Protein AF-A0A9P3BBU8-F1 (afdb_monomer_lite)

pLDDT: mean 71.41, std 22.34, range [26.08, 96.06]

Secondary structure (DSSP, 8-state):
-----EEE-TTTTTTHHHHHHHGGG----------------EEEEETTGGGGSHHHHHHT--GGGGEEEETTEEEE-S-EE---HHHHHHHHHHHHTSPPPSEEEEE-PPP---TT-TTT-PPEEEGGG--SSS-EEE-HHHHHHHHHHHHHHHHHHTTT--EEEEE----TTTTS--HHHHHHHHHHHHHHHSPPP------------------------------------EEEEE-TT--EEEEE--TT-HHHHHHHHHTT-HHHHTTSPBPSSPPPPPP-

Organism: NCBI:txid1517512

Sequence (284 aa):
MSEAESMIEPNVLDESFITSGLSSLSIGTSEGPPKSSPQTRKARLVLLQPLANAKMLQACRNPQSRRIFKNNCLFTSGNELLDIQPLSRAWRQALMNVPPFSHLIFDLTLPKETENCKDTFQKLHWDTFMPEENGLGIPLRDVTTLVRTIATEMKMRAKGDAWFNVVYDEVEGSRGIAPRAMTILKKQLLALSQQVPEVKDGEKGELDVTADDGNTTQAPEQFSSCPKTVQPNKLVFFDKSGERHEIYLPKGTIQKAIDLSQEENWDELLKFPLYKDQGYKDCD

Foldseek 3Di:
DDDPEDEDDLVPLPPPQVVVVCVVPPDDDDDDDPPPDPPQAAYEYALQQCCQDPVLVVVFWDLVQQWDQDPNDTDGALETETNCVSSLVSVVVSVVVHQFHLEYEYEDEHDDDDPVQVVPGADEADPQQADRHNHYHYDPVVVLVSVLVVLLVSCVRVVLNHAYHYHFPPDDDRGGDDVVSVVVSNVSRVVSNDDDPPPPDDDDDDDDDDDDDDDDDDDPPPPPPPVPPVDDQWDWDAAPVRDIAIFGADPPCVVVLVVCVVVSVVVVNVPGHGDPPDGPDDDD

Structure (mmCIF, N/CA/C/O backbone):
data_AF-A0A9P3BBU8-F1
#
_entry.id   AF-A0A9P3BBU8-F1
#
loop_
_atom_site.group_PDB
_atom_site.id
_atom_site.type_symbol
_atom_site.label_atom_id
_atom_site.label_alt_id
_atom_site.label_comp_id
_atom_site.label_asym_id
_atom_site.label_entity_id
_atom_site.label_seq_id
_atom_site.pdbx_PDB_ins_code
_atom_site.Cartn_x
_atom_site.Cartn_y
_atom_site.Cartn_z
_atom_site.occupancy
_atom_site.B_iso_or_equiv
_atom_site.auth_seq_id
_atom_site.auth_comp_id
_atom_site.auth_asym_id
_atom_site.auth_atom_id
_atom_site.pdbx_PDB_model_num
ATOM 1 N N . MET A 1 1 ? -3.410 -19.858 24.550 1.00 26.08 1 MET A N 1
ATOM 2 C CA . MET A 1 1 ? -4.801 -19.989 24.071 1.00 26.08 1 MET A CA 1
ATOM 3 C C . MET A 1 1 ? -4.928 -19.118 22.840 1.00 26.08 1 MET A C 1
ATOM 5 O O . MET A 1 1 ? -4.537 -17.962 22.905 1.00 26.08 1 MET A O 1
ATOM 9 N N . SER A 1 2 ? -5.307 -19.723 21.721 1.00 36.25 2 SER A N 1
ATOM 10 C CA . SER A 1 2 ? -5.150 -19.183 20.371 1.00 36.25 2 SER A CA 1
ATOM 11 C C . SER A 1 2 ? -6.100 -18.013 20.104 1.00 36.25 2 SER A C 1
ATOM 13 O O . SER A 1 2 ? -7.315 -18.189 20.164 1.00 36.25 2 SER A O 1
ATOM 15 N N . GLU A 1 3 ? -5.558 -16.832 19.799 1.00 39.56 3 GLU A N 1
ATOM 16 C CA . GLU A 1 3 ? -6.333 -15.761 19.165 1.00 39.56 3 GLU A CA 1
ATOM 17 C C . GLU A 1 3 ? -6.735 -16.235 17.765 1.00 39.56 3 GLU A C 1
ATOM 19 O O . GLU A 1 3 ? -5.879 -16.599 16.958 1.00 39.56 3 GLU A O 1
ATOM 24 N N . ALA A 1 4 ? -8.036 -16.265 17.479 1.00 44.75 4 ALA A N 1
ATOM 25 C CA . ALA A 1 4 ? -8.534 -16.540 16.139 1.00 44.75 4 ALA A CA 1
ATOM 26 C C . ALA A 1 4 ? -8.230 -15.327 15.244 1.00 44.75 4 ALA A C 1
ATOM 28 O O . ALA A 1 4 ? -8.942 -14.324 15.273 1.00 44.75 4 ALA A O 1
ATOM 29 N N . GLU A 1 5 ? -7.140 -15.396 14.481 1.00 49.12 5 GLU A N 1
ATOM 30 C CA . GLU A 1 5 ? -6.832 -14.408 13.449 1.00 49.12 5 GLU A CA 1
ATOM 31 C C . GLU A 1 5 ? -7.688 -14.680 12.216 1.00 49.12 5 GLU A C 1
ATOM 33 O O . GLU A 1 5 ? -7.542 -15.705 11.551 1.00 49.12 5 GLU A O 1
ATOM 38 N N . SER A 1 6 ? -8.583 -13.748 11.896 1.00 55.47 6 SER A N 1
ATOM 39 C CA . SER A 1 6 ? -9.346 -13.832 10.659 1.00 55.47 6 SER A CA 1
ATOM 40 C C . SER A 1 6 ? -8.529 -13.251 9.508 1.00 55.47 6 SER A C 1
ATOM 42 O O . SER A 1 6 ? -8.180 -12.065 9.520 1.00 55.47 6 SER A O 1
ATOM 44 N N . MET A 1 7 ? -8.232 -14.081 8.508 1.00 49.31 7 MET A N 1
ATOM 45 C CA . MET A 1 7 ? -7.716 -13.623 7.219 1.00 49.31 7 MET A CA 1
ATOM 46 C C . MET A 1 7 ? -8.872 -13.051 6.405 1.00 49.31 7 MET A C 1
ATOM 48 O O . MET A 1 7 ? -9.904 -13.700 6.245 1.00 49.31 7 MET A O 1
ATOM 52 N N . ILE A 1 8 ? -8.712 -11.822 5.923 1.00 57.59 8 ILE A N 1
ATOM 53 C CA . ILE A 1 8 ? -9.715 -11.162 5.091 1.00 57.59 8 ILE A CA 1
ATOM 54 C C . ILE A 1 8 ? -9.173 -11.096 3.668 1.00 57.59 8 ILE A C 1
ATOM 56 O O . ILE A 1 8 ? -8.116 -10.510 3.447 1.00 57.59 8 ILE A O 1
ATOM 60 N N . GLU A 1 9 ? -9.914 -11.660 2.715 1.00 49.16 9 GLU A N 1
ATOM 61 C CA . GLU A 1 9 ? -9.785 -11.381 1.282 1.00 49.16 9 GLU A CA 1
ATOM 62 C C . GLU A 1 9 ? -11.040 -10.622 0.810 1.00 49.16 9 GLU A C 1
ATOM 64 O O . GLU A 1 9 ? -12.133 -10.898 1.313 1.00 49.16 9 GLU A O 1
ATOM 69 N N . PRO A 1 10 ? -10.951 -9.708 -0.177 1.00 44.84 10 PRO A N 1
ATOM 70 C CA . PRO A 1 10 ? -12.097 -8.906 -0.613 1.00 44.84 10 PRO A CA 1
ATOM 71 C C . PRO A 1 10 ? -13.249 -9.750 -1.165 1.00 44.84 10 PRO A C 1
ATOM 73 O O . PRO A 1 10 ? -14.401 -9.357 -1.036 1.00 44.84 10 PRO A O 1
ATOM 76 N N . ASN A 1 11 ? -12.941 -10.909 -1.757 1.00 42.50 11 ASN A N 1
ATOM 77 C CA . ASN A 1 11 ? -13.929 -11.818 -2.346 1.00 42.50 11 ASN A CA 1
ATOM 78 C C . ASN A 1 11 ? -14.504 -12.840 -1.344 1.00 42.50 11 ASN A C 1
ATOM 80 O O . ASN A 1 11 ? -15.404 -13.586 -1.706 1.00 42.50 11 ASN A O 1
ATOM 84 N N . VAL A 1 12 ? -13.990 -12.905 -0.109 1.00 43.81 12 VAL A N 1
ATOM 85 C CA . VAL A 1 12 ? -14.376 -13.908 0.915 1.00 43.81 12 VAL A CA 1
ATOM 86 C C . VAL A 1 12 ? -15.252 -13.295 2.022 1.00 43.81 12 VAL A C 1
ATOM 88 O O . VAL A 1 12 ? -15.764 -13.992 2.899 1.00 43.81 12 VAL A O 1
ATOM 91 N N . LEU A 1 13 ? -15.470 -11.980 1.974 1.00 45.09 13 LEU A N 1
ATOM 92 C CA . LEU A 1 13 ? -16.240 -11.245 2.978 1.00 45.09 13 LEU A CA 1
ATOM 93 C C . LEU A 1 13 ? -17.753 -11.498 2.950 1.00 45.09 13 LEU A C 1
ATOM 95 O O . LEU A 1 13 ? -18.429 -11.054 3.874 1.00 45.09 13 LEU A O 1
ATOM 99 N N . ASP A 1 14 ? -18.278 -12.212 1.953 1.00 40.38 14 ASP A N 1
ATOM 100 C CA . ASP A 1 14 ? -19.729 -12.280 1.740 1.00 40.38 14 ASP A CA 1
ATOM 101 C C . ASP A 1 14 ? -20.466 -13.319 2.612 1.00 40.38 14 ASP A C 1
ATOM 103 O O . ASP A 1 14 ? -21.668 -13.187 2.803 1.00 40.38 14 ASP A O 1
ATOM 107 N N . GLU A 1 15 ? -19.797 -14.310 3.229 1.00 35.03 15 GLU A N 1
ATOM 108 C CA . GLU A 1 15 ? -20.525 -15.345 4.010 1.00 35.03 15 GLU A CA 1
ATOM 109 C C . GLU A 1 15 ? -19.882 -15.778 5.345 1.00 35.03 15 GLU A C 1
ATOM 111 O O . GLU A 1 15 ? -20.593 -16.072 6.313 1.00 35.03 15 GLU A O 1
ATOM 116 N N . SER A 1 16 ? -18.549 -15.777 5.470 1.00 39.81 16 SER A N 1
ATOM 117 C CA . SER A 1 16 ? -17.867 -16.329 6.662 1.00 39.81 16 SER A CA 1
ATOM 118 C C . SER A 1 16 ? -17.872 -15.394 7.887 1.00 39.81 16 SER A C 1
ATOM 120 O O . SER A 1 16 ? -17.871 -15.846 9.038 1.00 39.81 16 SER A O 1
ATOM 122 N N . PHE A 1 17 ? -17.944 -14.077 7.662 1.00 35.91 17 PHE A N 1
ATOM 123 C CA . PHE A 1 17 ? -17.983 -13.069 8.732 1.00 35.91 17 PHE A CA 1
ATOM 124 C C . PHE A 1 17 ? -19.390 -12.809 9.272 1.00 35.91 17 PHE A C 1
ATOM 126 O O . PHE A 1 17 ? -19.538 -12.362 10.412 1.00 35.91 17 PHE A O 1
ATOM 133 N N . ILE A 1 18 ? -20.419 -13.122 8.481 1.00 42.84 18 ILE A N 1
ATOM 134 C CA . ILE A 1 18 ? -21.823 -12.979 8.878 1.00 42.84 18 ILE A CA 1
ATOM 135 C C . ILE A 1 18 ? -22.202 -14.109 9.851 1.00 42.84 18 ILE A C 1
ATOM 137 O O . ILE A 1 18 ? -22.812 -13.866 10.889 1.00 42.84 18 ILE A O 1
ATOM 141 N N . THR A 1 19 ? -21.753 -15.339 9.593 1.00 31.55 19 THR A N 1
ATOM 142 C CA . THR A 1 19 ? -22.091 -16.525 10.405 1.00 31.55 19 THR A CA 1
ATOM 143 C C . THR A 1 19 ? -21.346 -16.597 11.743 1.00 31.55 19 THR A C 1
ATOM 145 O O . THR A 1 19 ? -21.931 -16.999 12.755 1.00 31.55 19 THR A O 1
ATOM 148 N N . SER A 1 20 ? -20.101 -16.113 11.806 1.00 36.41 20 SER A N 1
ATOM 149 C CA . SER A 1 20 ? -19.346 -16.050 13.071 1.00 36.41 20 SER A CA 1
ATOM 150 C C . SER A 1 20 ? -19.872 -14.973 14.032 1.00 36.41 20 SER A C 1
ATOM 152 O O . SER A 1 20 ? -19.738 -15.114 15.244 1.00 36.41 20 SER A O 1
ATOM 154 N N . GLY A 1 21 ? -20.508 -13.912 13.514 1.00 35.06 21 GLY A N 1
ATOM 155 C CA . GLY A 1 21 ? -21.183 -12.889 14.325 1.00 35.06 21 GLY A CA 1
ATOM 156 C C . GLY A 1 21 ? -22.594 -13.272 14.788 1.00 35.06 21 GLY A C 1
ATOM 157 O O . GLY A 1 21 ? -23.091 -12.697 15.752 1.00 35.06 21 GLY A O 1
ATOM 158 N N . LEU A 1 22 ? -23.233 -14.241 14.126 1.00 33.50 22 LEU A N 1
ATOM 159 C CA . LEU A 1 22 ? -24.587 -14.703 14.457 1.00 33.50 22 LEU A CA 1
ATOM 160 C C . LEU A 1 22 ? -24.600 -15.927 15.383 1.00 33.50 22 LEU A C 1
ATOM 162 O O . LEU A 1 22 ? -25.562 -16.120 16.124 1.00 33.50 22 LEU A O 1
ATOM 166 N N . SER A 1 23 ? -23.524 -16.720 15.412 1.00 30.38 23 SER A N 1
ATOM 167 C CA . SER A 1 23 ? -23.429 -17.897 16.294 1.00 30.38 23 SER A CA 1
ATOM 168 C C . SER A 1 23 ? -23.366 -17.543 17.789 1.00 30.38 23 SER A C 1
ATOM 170 O O . SER A 1 23 ? -23.638 -18.391 18.632 1.00 30.38 23 SER A O 1
ATOM 172 N N . SER A 1 24 ? -23.076 -16.286 18.143 1.00 41.31 24 SER A N 1
ATOM 173 C CA . SER A 1 24 ? -23.103 -15.795 19.529 1.00 41.31 24 SER A CA 1
ATOM 174 C C . SER A 1 24 ? -24.499 -15.402 20.040 1.00 41.31 24 SER A C 1
ATOM 176 O O . SER A 1 24 ? -24.607 -14.924 21.166 1.00 41.31 24 SER A O 1
ATOM 178 N N . LEU A 1 25 ? -25.565 -15.587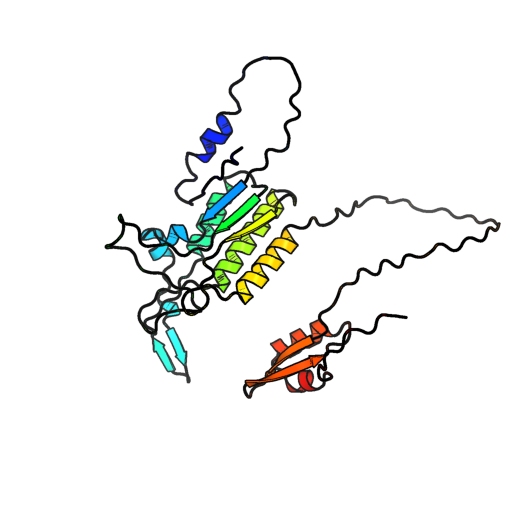 19.247 1.00 32.41 25 LEU A N 1
ATOM 179 C CA . LEU A 1 25 ? -26.941 -15.206 19.610 1.00 32.41 25 LEU A CA 1
ATOM 180 C C . LEU A 1 25 ? -27.913 -16.384 19.817 1.00 32.41 25 LEU A C 1
ATOM 182 O O . LEU A 1 25 ? -29.110 -16.155 19.985 1.00 32.41 25 LEU A O 1
ATOM 186 N N . SER A 1 26 ? -27.440 -17.635 19.883 1.00 29.59 26 SER A N 1
ATOM 187 C CA . SER A 1 26 ? -28.311 -18.740 20.309 1.00 29.59 26 SER A CA 1
ATOM 188 C C . SER A 1 26 ? -28.495 -18.727 21.829 1.00 29.59 26 SER A C 1
ATOM 190 O O . SER A 1 26 ? -27.655 -19.204 22.587 1.00 29.59 26 SER A O 1
ATOM 192 N N . ILE A 1 27 ? -29.628 -18.163 22.238 1.00 33.53 27 ILE A N 1
ATOM 193 C CA . ILE A 1 27 ? -30.196 -18.118 23.586 1.00 33.53 27 ILE A CA 1
ATOM 194 C C . ILE A 1 27 ? -30.129 -19.490 24.274 1.00 33.53 27 ILE A C 1
ATOM 196 O O . ILE A 1 27 ? -30.764 -20.452 23.848 1.00 33.53 27 ILE A O 1
ATOM 200 N N . GLY A 1 28 ? -29.395 -19.538 25.384 1.00 29.19 28 GLY A N 1
ATOM 201 C CA . GLY A 1 28 ? -29.527 -20.531 26.443 1.00 29.19 28 GLY A CA 1
ATOM 202 C C . GLY A 1 28 ? -29.656 -19.785 27.766 1.00 29.19 28 GLY A C 1
ATOM 203 O O . GLY A 1 28 ? -28.688 -19.222 28.265 1.00 29.19 28 GLY A O 1
ATOM 204 N N . THR A 1 29 ? -30.876 -19.722 28.289 1.00 38.66 29 THR A N 1
ATOM 205 C CA . THR A 1 29 ? -31.231 -19.220 29.622 1.00 38.66 29 THR A CA 1
ATOM 206 C C . THR A 1 29 ? -30.342 -19.827 30.709 1.00 38.66 29 THR A C 1
ATOM 208 O O . THR A 1 29 ? -30.452 -21.019 30.977 1.00 38.66 29 THR A O 1
ATOM 211 N N . SER A 1 30 ? -29.513 -19.015 31.369 1.00 32.31 30 SER A N 1
ATOM 212 C CA . SER A 1 30 ? -29.052 -19.272 32.738 1.00 32.31 30 SER A CA 1
ATOM 213 C C . SER A 1 30 ? -28.508 -17.987 33.361 1.00 32.31 30 SER A C 1
ATOM 215 O O . SER A 1 30 ? -27.734 -17.260 32.746 1.00 32.31 30 SER A O 1
ATOM 217 N N . GLU A 1 31 ? -28.963 -17.713 34.578 1.00 39.06 31 GLU A N 1
ATOM 218 C CA . GLU A 1 31 ? -28.741 -16.503 35.367 1.00 39.06 31 GLU A CA 1
ATOM 219 C C . GLU A 1 31 ? -27.259 -16.208 35.660 1.00 39.06 31 GLU A C 1
ATOM 221 O O . GLU A 1 31 ? -26.476 -17.100 35.988 1.00 39.06 31 GLU A O 1
ATOM 226 N N . GLY A 1 32 ? -26.907 -14.920 35.605 1.00 36.72 32 GLY A N 1
ATOM 227 C CA . GLY A 1 32 ? -25.619 -14.355 36.019 1.00 36.72 32 GLY A CA 1
ATOM 228 C C . GLY A 1 32 ? -25.116 -13.314 35.011 1.00 36.72 32 GLY A C 1
ATOM 229 O O . GLY A 1 32 ? -25.155 -13.591 33.817 1.00 36.72 32 GLY A O 1
ATOM 230 N N . PRO A 1 33 ? -24.660 -12.114 35.423 1.00 41.56 33 PRO A N 1
ATOM 231 C CA . PRO A 1 33 ? -24.208 -11.101 34.475 1.00 41.56 33 PRO A CA 1
ATOM 232 C C . PRO A 1 33 ? -22.803 -11.460 33.972 1.00 41.56 33 PRO A C 1
ATOM 234 O O . PRO A 1 33 ? -21.853 -11.389 34.760 1.00 41.56 33 PRO A O 1
ATOM 237 N N . PRO A 1 34 ? -22.587 -11.783 32.683 1.00 41.09 34 PRO A N 1
ATOM 238 C CA . PRO A 1 34 ? -21.242 -11.747 32.161 1.00 41.09 34 PRO A CA 1
ATOM 239 C C . PRO A 1 34 ? -20.935 -10.278 31.872 1.00 41.09 34 PRO A C 1
ATOM 241 O O . PRO A 1 34 ? -21.540 -9.654 31.001 1.00 41.09 34 PRO A O 1
ATOM 244 N N . LYS A 1 35 ? -19.976 -9.707 32.606 1.00 37.75 35 LYS A N 1
ATOM 245 C CA . LYS A 1 35 ? -19.242 -8.533 32.124 1.00 37.75 35 LYS A CA 1
ATOM 246 C C . LYS A 1 35 ? -18.561 -8.963 30.826 1.00 37.75 35 LYS A C 1
ATOM 248 O O . LYS A 1 35 ? -17.476 -9.534 30.867 1.00 37.75 35 LYS A O 1
ATOM 253 N N . SER A 1 36 ? -19.221 -8.761 29.689 1.00 39.16 36 SER A N 1
ATOM 254 C CA . SER A 1 36 ? -18.607 -8.949 28.382 1.00 39.16 36 SER A CA 1
ATOM 255 C C . SER A 1 36 ? -17.474 -7.935 28.282 1.00 39.16 36 SER A C 1
ATOM 257 O O . SER A 1 36 ? -17.715 -6.737 28.123 1.00 39.16 36 SER A O 1
ATOM 259 N N . SER A 1 37 ? -16.238 -8.401 28.445 1.00 43.69 37 SER A N 1
ATOM 260 C CA . SER A 1 37 ? -15.072 -7.639 28.021 1.00 43.69 37 SER A CA 1
ATOM 261 C C . SER A 1 37 ? -15.273 -7.236 26.554 1.00 43.69 37 SER A C 1
ATOM 263 O O . SER A 1 37 ? -15.850 -8.019 25.792 1.00 43.69 37 SER A O 1
ATOM 265 N N . PRO A 1 38 ? -14.847 -6.031 26.132 1.00 48.16 38 PRO A N 1
ATOM 266 C CA . PRO A 1 38 ? -14.893 -5.660 24.726 1.00 48.16 38 PRO A CA 1
ATOM 267 C C . PRO A 1 38 ? -14.139 -6.732 23.945 1.00 48.16 38 PRO A C 1
ATOM 269 O O . PRO A 1 38 ? -12.951 -6.953 24.171 1.00 48.16 38 PRO A O 1
ATOM 272 N N . GLN A 1 39 ? -14.847 -7.472 23.101 1.00 55.25 39 GLN A N 1
ATOM 273 C CA . GLN A 1 39 ? -14.265 -8.574 22.357 1.00 55.25 39 GLN A CA 1
ATOM 274 C C . GLN A 1 39 ? -13.322 -7.966 21.312 1.00 55.25 39 GLN A C 1
ATOM 276 O O . GLN A 1 39 ? -13.764 -7.439 20.292 1.00 55.25 39 GLN A O 1
ATOM 281 N N . THR A 1 40 ? -12.023 -7.956 21.611 1.00 65.50 40 THR A N 1
ATOM 282 C CA . THR A 1 40 ? -10.966 -7.349 20.798 1.00 65.50 40 THR A CA 1
ATOM 283 C C . THR A 1 40 ? -10.905 -8.072 19.450 1.00 65.50 40 THR A C 1
ATOM 285 O O . THR A 1 40 ? -10.374 -9.176 19.343 1.00 65.50 40 THR A O 1
ATOM 288 N N . ARG A 1 41 ? -11.499 -7.484 18.406 1.00 81.19 41 ARG A N 1
ATOM 289 C CA . ARG A 1 41 ? -11.498 -8.061 17.058 1.00 81.19 41 ARG A CA 1
ATOM 290 C C . ARG A 1 41 ? -10.178 -7.757 16.359 1.00 81.19 41 ARG A C 1
ATOM 292 O O . ARG A 1 41 ? -9.901 -6.605 16.023 1.00 81.19 41 ARG A O 1
ATOM 299 N N . LYS A 1 42 ? -9.399 -8.811 16.114 1.00 87.88 42 LYS A N 1
ATOM 300 C CA . LYS A 1 42 ? -8.134 -8.775 15.379 1.00 87.88 42 LYS A CA 1
ATOM 301 C C . LYS A 1 42 ? -8.304 -9.335 13.972 1.00 87.88 42 LYS A C 1
ATOM 303 O O . LYS A 1 42 ? -8.882 -10.405 13.797 1.00 87.88 42 LYS A O 1
ATOM 308 N N . ALA A 1 43 ? -7.780 -8.625 12.980 1.00 89.81 43 ALA A N 1
ATOM 309 C CA . ALA A 1 43 ? -7.796 -9.051 11.586 1.00 89.81 43 ALA A CA 1
ATOM 310 C C . ALA A 1 43 ? -6.447 -8.823 10.907 1.00 89.81 43 ALA A C 1
ATOM 312 O O . ALA A 1 43 ? -5.750 -7.843 11.187 1.00 89.81 43 ALA A O 1
ATOM 313 N N . ARG A 1 44 ? -6.111 -9.715 9.971 1.00 92.19 44 ARG A N 1
ATOM 314 C CA . ARG A 1 44 ? -4.971 -9.562 9.066 1.00 92.19 44 ARG A CA 1
ATOM 315 C C . ARG A 1 44 ? -5.480 -9.332 7.651 1.00 92.19 44 ARG A C 1
ATOM 317 O O . ARG A 1 44 ? -6.193 -10.161 7.087 1.00 92.19 44 ARG A O 1
ATOM 324 N N . LEU A 1 45 ? -5.089 -8.197 7.093 1.00 92.56 45 LEU A N 1
ATOM 325 C CA . LEU A 1 45 ? -5.436 -7.758 5.755 1.00 92.56 45 LEU A CA 1
ATOM 326 C C . LEU A 1 45 ? -4.269 -8.052 4.815 1.00 92.56 45 LEU A C 1
ATOM 328 O O . LEU A 1 45 ? -3.275 -7.326 4.835 1.00 92.56 45 LEU A O 1
ATOM 332 N N . VAL A 1 46 ? -4.380 -9.100 3.996 1.00 93.69 46 VAL A N 1
ATOM 333 C CA . VAL A 1 46 ? -3.369 -9.413 2.971 1.00 93.69 46 VAL A CA 1
ATOM 334 C C . VAL A 1 46 ? -3.611 -8.518 1.762 1.00 93.69 46 VAL A C 1
ATOM 336 O O . VAL A 1 46 ? -4.293 -8.876 0.804 1.00 93.69 46 VAL A O 1
ATOM 339 N N . LEU A 1 47 ? -3.108 -7.288 1.856 1.00 94.19 47 LEU A N 1
ATOM 340 C CA . LEU A 1 47 ? -3.581 -6.141 1.086 1.00 94.19 47 LEU A CA 1
ATOM 341 C C . LEU A 1 47 ? -3.430 -6.333 -0.427 1.00 94.19 47 LEU A C 1
ATOM 343 O O . LEU A 1 47 ? -4.294 -5.903 -1.192 1.00 94.19 47 LEU A O 1
ATOM 347 N N . LEU A 1 48 ? -2.339 -6.970 -0.854 1.00 93.62 48 LEU A N 1
ATOM 348 C CA . LEU A 1 48 ? -1.980 -7.122 -2.266 1.00 93.62 48 LEU A CA 1
ATOM 349 C C . LEU A 1 48 ? -2.388 -8.472 -2.859 1.00 93.62 48 LEU A C 1
ATOM 351 O O . LEU A 1 48 ? -2.384 -8.607 -4.081 1.00 93.62 48 LEU A O 1
ATOM 355 N N . GLN A 1 49 ? -2.812 -9.432 -2.031 1.00 91.25 49 GLN A N 1
ATOM 356 C CA . GLN A 1 49 ? -3.273 -10.751 -2.476 1.00 91.25 49 GLN A CA 1
ATOM 357 C C . GLN A 1 49 ? -4.325 -10.709 -3.596 1.00 91.25 49 GLN A C 1
ATOM 359 O O . GLN A 1 49 ? -4.231 -11.522 -4.517 1.00 91.25 49 GLN A O 1
ATOM 364 N N . PRO A 1 50 ? -5.281 -9.755 -3.622 1.00 91.88 50 PRO A N 1
ATOM 365 C CA . PRO A 1 50 ? -6.274 -9.696 -4.692 1.00 91.88 50 PRO A CA 1
ATOM 366 C C . PRO A 1 50 ? -5.668 -9.486 -6.082 1.00 91.88 50 PRO A C 1
ATOM 368 O O . PRO A 1 50 ? -6.297 -9.855 -7.068 1.00 91.88 50 PRO A O 1
ATOM 371 N N . LEU A 1 51 ? -4.450 -8.946 -6.188 1.00 90.50 51 LEU A N 1
ATOM 372 C CA . LEU A 1 51 ? -3.745 -8.794 -7.464 1.00 90.50 51 LEU A CA 1
ATOM 373 C C . LEU A 1 51 ? -3.287 -10.135 -8.062 1.00 90.50 51 LEU A C 1
ATOM 375 O O . LEU A 1 51 ? -2.939 -10.175 -9.237 1.00 90.50 51 LEU A O 1
ATOM 379 N N . ALA A 1 52 ? -3.328 -11.237 -7.304 1.00 87.81 52 ALA A N 1
ATOM 380 C CA . ALA A 1 52 ? -3.163 -12.585 -7.855 1.00 87.81 52 ALA A CA 1
ATOM 381 C C . ALA A 1 52 ? -4.321 -12.978 -8.791 1.00 87.81 52 ALA A C 1
ATOM 383 O O . ALA A 1 52 ? -4.171 -13.852 -9.642 1.00 87.81 52 ALA A O 1
ATOM 384 N N . ASN A 1 53 ? -5.492 -12.352 -8.633 1.00 87.75 53 ASN A N 1
ATOM 385 C CA . ASN A 1 53 ? -6.649 -12.604 -9.475 1.00 87.75 53 ASN A CA 1
ATOM 386 C C . ASN A 1 53 ? -6.531 -11.830 -10.796 1.00 87.75 53 ASN A C 1
ATOM 388 O O . ASN A 1 53 ? -6.435 -10.603 -10.796 1.00 87.75 53 ASN A O 1
ATOM 392 N N . ALA A 1 54 ? -6.639 -12.533 -11.926 1.00 88.19 54 ALA A N 1
ATOM 393 C CA . ALA A 1 54 ? -6.498 -11.940 -13.256 1.00 88.19 54 ALA A CA 1
ATOM 394 C C . ALA A 1 54 ? -7.470 -10.775 -13.523 1.00 88.19 54 ALA A C 1
ATOM 396 O O . ALA A 1 54 ? -7.084 -9.790 -14.146 1.00 88.19 54 ALA A O 1
ATOM 397 N N . LYS A 1 55 ? -8.714 -10.837 -13.024 1.00 90.81 55 LYS A N 1
ATOM 398 C CA . LYS A 1 55 ? -9.708 -9.764 -13.201 1.00 90.81 55 LYS A CA 1
ATOM 399 C C . LYS A 1 55 ? -9.314 -8.505 -12.427 1.00 90.81 55 LYS A C 1
ATOM 401 O O . LYS A 1 55 ? -9.403 -7.407 -12.971 1.00 90.81 55 LYS A O 1
ATOM 406 N N . MET A 1 56 ? -8.876 -8.659 -11.177 1.00 92.25 56 MET A N 1
ATOM 407 C CA . MET A 1 56 ? -8.415 -7.533 -10.357 1.00 92.25 56 MET A CA 1
ATOM 408 C C . MET A 1 56 ? -7.115 -6.945 -10.911 1.00 92.25 56 MET A C 1
ATOM 410 O O . MET A 1 56 ? -6.999 -5.727 -11.035 1.00 92.25 56 MET A O 1
ATOM 414 N N . LEU A 1 57 ? -6.167 -7.801 -11.303 1.00 92.50 57 LEU A N 1
ATOM 415 C CA . LEU A 1 57 ? -4.927 -7.371 -11.935 1.00 92.50 57 LEU A CA 1
ATOM 416 C C . LEU A 1 57 ? -5.210 -6.580 -13.210 1.00 92.50 57 LEU A C 1
ATOM 418 O O . LEU A 1 57 ? -4.680 -5.485 -13.365 1.00 92.50 57 LEU A O 1
ATOM 422 N N . GLN A 1 58 ? -6.089 -7.093 -14.079 1.00 93.06 58 GLN A N 1
ATOM 423 C CA . GLN A 1 58 ? -6.475 -6.429 -15.322 1.00 93.06 58 GLN A CA 1
ATOM 424 C C . GLN A 1 58 ? -7.119 -5.063 -15.069 1.00 93.06 58 GLN A C 1
ATOM 426 O O . GLN A 1 58 ? -6.828 -4.114 -15.791 1.00 93.06 58 GLN A O 1
ATOM 431 N N . ALA A 1 59 ? -7.962 -4.947 -14.039 1.00 94.38 59 ALA A N 1
ATOM 432 C CA . ALA A 1 59 ? -8.560 -3.672 -13.655 1.00 94.38 59 ALA A CA 1
ATOM 433 C C . ALA A 1 59 ? -7.510 -2.648 -13.193 1.00 94.38 59 ALA A C 1
ATOM 435 O O . ALA A 1 59 ? -7.692 -1.459 -13.430 1.00 94.38 59 ALA A O 1
ATOM 436 N N . CYS A 1 60 ? -6.420 -3.107 -12.571 1.00 95.31 60 CYS A N 1
ATOM 437 C CA . CYS A 1 60 ? -5.325 -2.260 -12.095 1.00 95.31 60 CYS A CA 1
ATOM 438 C C . CYS A 1 60 ? -4.248 -1.978 -13.162 1.00 95.31 60 CYS A C 1
ATOM 440 O O . CYS A 1 60 ? -3.273 -1.281 -12.877 1.00 95.31 60 CYS A O 1
ATOM 442 N N . ARG A 1 61 ? -4.370 -2.521 -14.382 1.00 94.88 61 ARG A N 1
ATOM 443 C CA . ARG A 1 61 ? -3.420 -2.244 -15.472 1.00 94.88 61 ARG A CA 1
ATOM 444 C C . ARG A 1 61 ? -3.500 -0.779 -15.880 1.00 94.88 61 ARG A C 1
ATOM 446 O O . ARG A 1 61 ? -4.583 -0.234 -16.079 1.00 94.88 61 ARG A O 1
ATOM 453 N N . ASN A 1 62 ? -2.342 -0.167 -16.084 1.00 93.25 62 ASN A N 1
ATOM 454 C CA . ASN A 1 62 ? -2.220 1.208 -16.542 1.00 93.25 62 ASN A CA 1
ATOM 455 C C . ASN A 1 62 ? -1.164 1.316 -17.655 1.00 93.25 62 ASN A C 1
ATOM 457 O O . ASN A 1 62 ? -0.044 1.773 -17.426 1.00 93.25 62 ASN A O 1
ATOM 461 N N . PRO A 1 63 ? -1.513 0.969 -18.908 1.00 89.56 63 PRO A N 1
ATOM 462 C CA . PRO A 1 63 ? -0.579 1.037 -20.032 1.00 89.56 63 PRO A CA 1
ATOM 463 C C . PRO A 1 63 ? -0.010 2.441 -20.290 1.00 89.56 63 PRO A C 1
ATOM 465 O O . PRO A 1 63 ? 1.025 2.574 -20.941 1.00 89.56 63 PRO A O 1
ATOM 468 N N . GLN A 1 64 ? -0.667 3.496 -19.794 1.00 87.50 64 GLN A N 1
ATOM 469 C CA . GLN A 1 64 ? -0.193 4.873 -19.939 1.00 87.50 64 GLN A CA 1
ATOM 470 C C . GLN A 1 64 ? 1.049 5.147 -19.094 1.00 87.50 64 GLN A C 1
ATOM 472 O O . GLN A 1 64 ? 1.871 5.969 -19.493 1.00 87.50 64 GLN A O 1
ATOM 477 N N . SER A 1 65 ? 1.245 4.423 -17.988 1.00 87.00 65 SER A N 1
ATOM 478 C CA . SER A 1 65 ? 2.431 4.576 -17.140 1.00 87.00 65 SER A CA 1
ATOM 479 C C . SER A 1 65 ? 3.732 4.217 -17.866 1.00 87.00 65 SER A C 1
ATOM 481 O O . SER A 1 65 ? 4.812 4.575 -17.411 1.00 87.00 65 SER A O 1
ATOM 483 N N . ARG A 1 66 ? 3.645 3.465 -18.972 1.00 85.38 66 ARG A N 1
ATOM 484 C CA . ARG A 1 66 ? 4.797 3.074 -19.794 1.00 85.38 66 ARG A CA 1
ATOM 485 C C . ARG A 1 66 ? 5.415 4.263 -20.522 1.00 85.38 66 ARG A C 1
ATOM 487 O O . ARG A 1 66 ? 6.530 4.164 -21.021 1.00 85.38 66 ARG A O 1
ATOM 494 N N . ARG A 1 67 ? 4.682 5.369 -20.647 1.00 82.25 67 ARG A N 1
ATOM 495 C CA . ARG A 1 67 ? 5.117 6.561 -21.373 1.00 82.25 67 ARG A CA 1
ATOM 496 C C . ARG A 1 67 ? 6.032 7.397 -20.483 1.00 82.25 67 ARG A C 1
ATOM 498 O O . ARG A 1 67 ? 5.581 7.984 -19.506 1.00 82.25 67 ARG A O 1
ATOM 505 N N . ILE A 1 68 ? 7.309 7.468 -20.840 1.00 75.06 68 ILE A N 1
ATOM 506 C CA . ILE A 1 68 ? 8.326 8.258 -20.145 1.00 75.06 68 ILE A CA 1
ATOM 507 C C . ILE A 1 68 ? 8.714 9.433 -21.038 1.00 75.06 68 ILE A C 1
ATOM 509 O O . ILE A 1 68 ? 9.139 9.240 -22.175 1.00 75.06 68 ILE A O 1
ATOM 513 N N . PHE A 1 69 ? 8.611 10.654 -20.519 1.00 70.31 69 PHE A N 1
ATOM 514 C CA . PHE A 1 69 ? 9.180 11.830 -21.170 1.00 70.31 69 PHE A CA 1
ATOM 515 C C . PHE A 1 69 ? 10.623 12.015 -20.705 1.00 70.31 69 PHE A C 1
ATOM 517 O O . PHE A 1 69 ? 10.877 12.223 -19.521 1.00 70.31 69 PHE A O 1
ATOM 524 N N . LYS A 1 70 ? 11.576 11.942 -21.636 1.00 74.50 70 LYS A N 1
ATOM 525 C CA . LYS A 1 70 ? 12.993 12.205 -21.365 1.00 74.50 70 LYS A CA 1
ATOM 526 C C . LYS A 1 70 ? 13.558 13.068 -22.485 1.00 74.50 70 LYS A C 1
ATOM 528 O O . LYS A 1 70 ? 13.354 12.760 -23.653 1.00 74.50 70 LYS A O 1
ATOM 533 N N . ASN A 1 71 ? 14.257 14.152 -22.144 1.00 74.50 71 ASN A N 1
ATOM 534 C CA . ASN A 1 71 ? 14.864 15.079 -23.113 1.00 74.50 71 ASN A CA 1
ATOM 535 C C . ASN A 1 71 ? 13.882 15.553 -24.208 1.00 74.50 71 ASN A C 1
ATOM 537 O O . ASN A 1 71 ? 14.196 15.492 -25.395 1.00 74.50 71 ASN A O 1
ATOM 541 N N . ASN A 1 72 ? 12.667 15.960 -23.821 1.00 78.56 72 ASN A N 1
ATOM 542 C CA . ASN A 1 72 ? 11.577 16.352 -24.732 1.00 78.56 72 ASN A CA 1
ATOM 543 C C . ASN A 1 72 ? 11.142 15.281 -25.755 1.00 78.56 72 ASN A C 1
ATOM 545 O O . ASN A 1 72 ? 10.380 15.582 -26.670 1.00 78.56 72 ASN A O 1
ATOM 549 N N . CYS A 1 73 ? 11.571 14.029 -25.587 1.00 68.94 73 CYS A N 1
ATOM 550 C CA . CYS A 1 73 ? 11.168 12.892 -26.407 1.00 68.94 73 CYS A CA 1
ATOM 551 C C . CYS A 1 73 ? 10.304 11.924 -25.589 1.00 68.94 73 CYS A C 1
ATOM 553 O O . CYS A 1 73 ? 10.541 11.704 -24.397 1.00 68.94 73 CYS A O 1
ATOM 555 N N . LEU A 1 74 ? 9.296 11.342 -26.241 1.00 80.00 74 LEU A N 1
ATOM 556 C CA . LEU A 1 74 ? 8.421 10.334 -25.651 1.00 80.00 74 LEU A CA 1
ATOM 557 C C . LEU A 1 74 ? 9.014 8.941 -25.878 1.00 80.00 74 LEU A C 1
ATOM 559 O O . LEU A 1 74 ? 9.140 8.498 -27.017 1.00 80.00 74 LEU A O 1
ATOM 563 N N . PHE A 1 75 ? 9.333 8.242 -24.795 1.00 74.81 75 PHE A N 1
ATOM 564 C CA . PHE A 1 75 ? 9.784 6.856 -24.803 1.00 74.81 75 PHE A CA 1
ATOM 565 C C . PHE A 1 75 ? 8.707 5.943 -24.227 1.00 74.81 75 PHE A C 1
ATOM 567 O O . PHE A 1 75 ? 7.944 6.331 -23.341 1.00 74.81 75 PHE A O 1
ATOM 574 N N . THR A 1 76 ? 8.662 4.706 -24.708 1.00 76.88 76 THR A N 1
ATOM 575 C CA . THR A 1 76 ? 7.849 3.644 -24.114 1.00 76.88 76 THR A CA 1
ATOM 576 C C . THR A 1 76 ? 8.754 2.674 -23.378 1.00 76.88 76 THR A C 1
ATOM 578 O O . THR A 1 76 ? 9.579 2.005 -23.993 1.00 76.88 76 THR A O 1
ATOM 581 N N . SER A 1 77 ? 8.587 2.597 -22.065 1.00 80.19 77 SER A N 1
ATOM 582 C CA . SER A 1 77 ? 9.168 1.548 -21.240 1.00 80.19 77 SER A CA 1
ATOM 583 C C . SER A 1 77 ? 8.397 0.240 -21.418 1.00 80.19 77 SER A C 1
ATOM 585 O O . SER A 1 77 ? 7.172 0.249 -21.567 1.00 80.19 77 SER A O 1
ATOM 587 N N . GLY A 1 78 ? 9.099 -0.893 -21.361 1.00 82.38 78 GLY A N 1
ATOM 588 C CA . GLY A 1 78 ? 8.451 -2.200 -21.206 1.00 82.38 78 GLY A CA 1
ATOM 589 C C . GLY A 1 78 ? 7.766 -2.346 -19.841 1.00 82.38 78 GLY A C 1
ATOM 590 O O . GLY A 1 78 ? 6.824 -3.122 -19.702 1.00 82.38 78 GLY A O 1
ATOM 591 N N . ASN A 1 79 ? 8.200 -1.562 -18.851 1.00 88.00 79 ASN A N 1
ATOM 592 C CA . ASN A 1 79 ? 7.691 -1.602 -17.488 1.00 88.00 79 ASN A CA 1
ATOM 593 C C . ASN A 1 79 ? 6.392 -0.816 -17.335 1.00 88.00 79 ASN A C 1
ATOM 595 O O . ASN A 1 79 ? 6.284 0.341 -17.746 1.00 88.00 79 ASN A O 1
ATOM 599 N N . GLU A 1 80 ? 5.426 -1.438 -16.671 1.00 92.62 80 GLU A N 1
ATOM 600 C CA . GLU A 1 80 ? 4.131 -0.847 -16.365 1.00 92.62 80 GLU A CA 1
ATOM 601 C C . GLU A 1 80 ? 3.929 -0.761 -14.854 1.00 92.62 80 GLU A C 1
ATOM 603 O O . GLU A 1 80 ? 4.101 -1.746 -14.142 1.00 92.62 80 GLU A O 1
ATOM 608 N N . LEU A 1 81 ? 3.547 0.416 -14.369 1.00 93.06 81 LEU A N 1
ATOM 609 C CA . LEU A 1 81 ? 3.152 0.659 -12.992 1.00 93.06 81 LEU A CA 1
ATOM 610 C C . LEU A 1 81 ? 1.643 0.484 -12.897 1.00 93.06 81 LEU A C 1
ATOM 612 O O . LEU A 1 81 ? 0.903 1.088 -13.669 1.00 93.06 81 LEU A O 1
ATOM 616 N N . LEU A 1 82 ? 1.188 -0.331 -11.954 1.00 95.31 82 LEU A N 1
ATOM 617 C CA . LEU A 1 82 ? -0.231 -0.561 -11.732 1.00 95.31 82 LEU A CA 1
ATOM 618 C C . LEU A 1 82 ? -0.897 0.675 -11.120 1.00 95.31 82 LEU A C 1
ATOM 620 O O . LEU A 1 82 ? -0.353 1.298 -10.210 1.00 95.31 82 LEU A O 1
ATOM 624 N N . ASP A 1 83 ? -2.113 0.976 -11.573 1.00 95.38 83 ASP A N 1
ATOM 625 C CA . ASP A 1 83 ? -3.030 1.858 -10.858 1.00 95.38 83 ASP A CA 1
ATOM 626 C C . ASP A 1 83 ? -3.799 1.021 -9.832 1.00 95.38 83 ASP A C 1
ATOM 628 O O . ASP A 1 83 ? -4.705 0.265 -10.179 1.00 95.38 83 ASP A O 1
ATOM 632 N N . ILE A 1 84 ? -3.443 1.141 -8.553 1.00 95.44 84 ILE A N 1
ATOM 633 C CA . ILE A 1 84 ? -4.083 0.366 -7.481 1.00 95.44 84 ILE A CA 1
ATOM 634 C C . ILE A 1 84 ? -5.394 0.992 -6.969 1.00 95.44 84 ILE A C 1
ATOM 636 O O . ILE A 1 84 ? -5.955 0.522 -5.976 1.00 95.44 84 ILE A O 1
ATOM 640 N N . GLN A 1 85 ? -5.922 2.041 -7.608 1.00 94.75 85 GLN A N 1
ATOM 641 C CA . GLN A 1 85 ? -7.210 2.631 -7.227 1.00 94.75 85 GLN A CA 1
ATOM 642 C C . GLN A 1 85 ? -8.386 1.637 -7.250 1.00 94.75 85 GLN A C 1
ATOM 644 O O . GLN A 1 85 ? -9.197 1.681 -6.319 1.00 94.75 85 GLN A O 1
ATOM 649 N N . PRO A 1 86 ? -8.519 0.719 -8.229 1.00 95.69 86 PRO A N 1
ATOM 650 C CA . PRO A 1 86 ? -9.568 -0.301 -8.206 1.00 95.69 86 PRO A CA 1
ATOM 651 C C . PRO A 1 86 ? -9.477 -1.199 -6.967 1.00 95.69 86 PRO A C 1
ATOM 653 O O . PRO A 1 86 ? -10.486 -1.423 -6.297 1.00 95.69 86 PRO A O 1
ATOM 656 N N . LEU A 1 87 ? -8.262 -1.627 -6.605 1.00 94.44 87 LEU A N 1
ATOM 657 C CA . LEU A 1 87 ? -7.993 -2.397 -5.389 1.00 94.44 87 LEU A CA 1
ATOM 658 C C . LEU A 1 87 ? -8.352 -1.602 -4.124 1.00 94.44 87 LEU A C 1
ATOM 660 O O . LEU A 1 87 ? -9.018 -2.121 -3.231 1.00 94.44 87 LEU A O 1
ATOM 664 N N . SER A 1 88 ? -7.958 -0.327 -4.068 1.00 93.56 88 SER A N 1
ATOM 665 C CA . SER A 1 88 ? -8.303 0.590 -2.976 1.00 93.56 88 SER A CA 1
ATOM 666 C C . SER A 1 88 ? -9.817 0.701 -2.778 1.00 93.56 88 SER A C 1
ATOM 668 O O . SER A 1 88 ? -10.319 0.571 -1.661 1.00 93.56 88 SER A O 1
ATOM 670 N N . ARG A 1 89 ? -10.579 0.891 -3.863 1.00 93.00 89 ARG A N 1
ATOM 671 C CA . ARG A 1 89 ? -12.048 0.959 -3.806 1.00 93.00 89 ARG A CA 1
ATOM 672 C C . ARG A 1 89 ? -12.651 -0.344 -3.296 1.00 93.00 89 ARG A C 1
ATOM 674 O O . ARG A 1 89 ? -13.493 -0.281 -2.404 1.00 93.00 89 ARG A O 1
ATOM 681 N N . ALA A 1 90 ? -12.193 -1.483 -3.815 1.00 93.25 90 ALA A N 1
ATOM 682 C CA . ALA A 1 90 ? -12.674 -2.794 -3.396 1.00 93.25 90 ALA A CA 1
ATOM 683 C C . ALA A 1 90 ? -12.455 -3.015 -1.894 1.00 93.25 90 ALA A C 1
ATOM 685 O O . ALA A 1 90 ? -13.396 -3.372 -1.191 1.00 93.25 90 ALA A O 1
ATOM 686 N N . TRP A 1 91 ? -11.257 -2.715 -1.377 1.00 92.81 91 TRP A N 1
ATOM 687 C CA . TRP A 1 91 ? -10.962 -2.850 0.050 1.00 92.81 91 TRP A CA 1
ATOM 688 C C . TRP A 1 91 ? -11.816 -1.954 0.936 1.00 92.81 91 TRP A C 1
ATOM 690 O O . TRP A 1 91 ? -12.344 -2.417 1.943 1.00 92.81 91 TRP A O 1
ATOM 700 N N . ARG A 1 92 ? -11.976 -0.679 0.575 1.00 91.31 92 ARG A N 1
ATOM 701 C CA . ARG A 1 92 ? -12.785 0.245 1.379 1.00 91.31 92 ARG A CA 1
ATOM 702 C C . ARG A 1 92 ? -14.257 -0.157 1.386 1.00 91.31 92 ARG A C 1
ATOM 704 O O . ARG A 1 92 ? -14.873 -0.148 2.443 1.00 91.31 92 ARG A O 1
ATOM 711 N N . GLN A 1 93 ? -14.809 -0.578 0.245 1.00 88.94 93 GLN A N 1
ATOM 712 C CA . GLN A 1 93 ? -16.180 -1.098 0.172 1.00 88.94 93 GLN A CA 1
ATOM 713 C C . GLN A 1 93 ? -16.360 -2.337 1.054 1.00 88.94 93 GLN A C 1
ATOM 715 O O . GLN A 1 93 ? -17.270 -2.378 1.877 1.00 88.94 93 GLN A O 1
ATOM 720 N N . ALA A 1 94 ? -15.448 -3.301 0.931 1.00 88.25 94 ALA A N 1
ATOM 721 C CA . ALA A 1 94 ? -15.396 -4.497 1.760 1.00 88.25 94 ALA A CA 1
ATOM 722 C C . ALA A 1 94 ? -15.368 -4.159 3.260 1.00 88.25 94 ALA A C 1
ATOM 724 O O . ALA A 1 94 ? -16.174 -4.666 4.037 1.00 88.25 94 ALA A O 1
ATOM 725 N N . LEU A 1 95 ? -14.467 -3.263 3.669 1.00 87.00 95 LEU A N 1
ATOM 726 C CA . LEU A 1 95 ? -14.274 -2.913 5.072 1.00 87.00 95 LEU A CA 1
ATOM 727 C C . LEU A 1 95 ? -15.444 -2.120 5.660 1.00 87.00 95 LEU A C 1
ATOM 729 O O . LEU A 1 95 ? -15.722 -2.262 6.850 1.00 87.00 95 LEU A O 1
ATOM 733 N N . MET A 1 96 ? -16.150 -1.316 4.862 1.00 84.31 96 MET A N 1
ATOM 734 C CA . MET A 1 96 ? -17.332 -0.575 5.319 1.00 84.31 96 MET A CA 1
ATOM 735 C C . MET A 1 96 ? -18.481 -1.492 5.759 1.00 84.31 96 MET A C 1
ATOM 737 O O . MET A 1 96 ? -19.240 -1.115 6.650 1.00 84.31 96 MET A O 1
ATOM 741 N N . ASN A 1 97 ? -18.563 -2.706 5.209 1.00 85.62 97 ASN A N 1
ATOM 742 C CA . ASN A 1 97 ? -19.625 -3.669 5.513 1.00 85.62 97 ASN A CA 1
ATOM 743 C C . ASN A 1 97 ? -19.356 -4.516 6.769 1.00 85.62 97 ASN A C 1
ATOM 745 O O . ASN A 1 97 ? -20.257 -5.187 7.266 1.00 85.62 97 ASN A O 1
ATOM 749 N N . VAL A 1 98 ? -18.135 -4.485 7.308 1.00 83.62 98 VAL A N 1
ATOM 750 C CA . VAL A 1 98 ? -17.741 -5.247 8.507 1.00 83.62 98 VAL A CA 1
ATOM 751 C C . VAL A 1 98 ? -17.645 -4.318 9.719 1.00 83.62 98 VAL A C 1
ATOM 753 O O . VAL A 1 98 ? -17.189 -3.184 9.561 1.00 83.62 98 VAL A O 1
ATOM 756 N N . PRO A 1 99 ? -18.020 -4.751 10.938 1.00 83.62 99 PRO A N 1
ATOM 757 C CA . PRO A 1 99 ? -17.802 -3.965 12.154 1.00 83.62 99 PRO A CA 1
ATOM 758 C C . PRO A 1 99 ? -16.322 -3.591 12.352 1.00 83.62 99 PRO A C 1
ATOM 760 O O . PRO A 1 99 ? -15.452 -4.339 11.898 1.00 83.62 99 PRO A O 1
ATOM 763 N N . PRO A 1 100 ? -16.016 -2.472 13.035 1.00 86.69 100 PRO A N 1
ATOM 764 C CA . PRO A 1 100 ? -14.641 -2.024 13.211 1.00 86.69 100 PRO A CA 1
ATOM 765 C C . PRO A 1 100 ? -13.795 -3.053 13.972 1.00 86.69 100 PRO A C 1
ATOM 767 O O . PRO A 1 100 ? -14.259 -3.704 14.910 1.00 86.69 100 PRO A O 1
ATOM 770 N N . PHE A 1 101 ? -12.538 -3.183 13.555 1.00 86.31 101 PHE A N 1
ATOM 771 C CA . PHE A 1 101 ? -11.533 -4.006 14.215 1.00 86.31 101 PHE A CA 1
ATOM 772 C C . PHE A 1 101 ? -10.791 -3.162 15.241 1.00 86.31 101 PHE A C 1
ATOM 774 O O . PHE A 1 101 ? -10.366 -2.048 14.933 1.00 86.31 101 PHE A O 1
ATOM 781 N N . SER A 1 102 ? -10.586 -3.715 16.434 1.00 86.94 102 SER A N 1
ATOM 782 C CA . SER A 1 102 ? -9.713 -3.079 17.411 1.00 86.94 102 SER A CA 1
ATOM 783 C C . SER A 1 102 ? -8.252 -3.275 17.034 1.00 86.94 102 SER A C 1
ATOM 785 O O . SER A 1 102 ? -7.474 -2.382 17.317 1.00 86.94 102 SER A O 1
ATOM 787 N N . HIS A 1 103 ? -7.881 -4.378 16.357 1.00 89.88 103 HIS A N 1
ATOM 788 C CA . HIS A 1 103 ? -6.542 -4.642 15.805 1.00 89.88 103 HIS A CA 1
ATOM 789 C C . HIS A 1 103 ? -6.579 -4.947 14.315 1.00 89.88 103 HIS A C 1
ATOM 791 O O . HIS A 1 103 ? -7.172 -5.943 13.901 1.00 89.88 103 HIS A O 1
ATOM 797 N N . LEU A 1 104 ? -5.867 -4.154 13.515 1.00 91.75 104 LEU A N 1
ATOM 798 C CA . LEU A 1 104 ? -5.689 -4.438 12.096 1.00 91.75 104 LEU A CA 1
ATOM 799 C C . LEU A 1 104 ? -4.204 -4.565 11.731 1.00 91.75 104 LEU A C 1
ATOM 801 O O . LEU A 1 104 ? -3.408 -3.650 11.945 1.00 91.75 104 LEU A O 1
ATOM 805 N N . ILE A 1 105 ? -3.839 -5.713 11.165 1.00 93.50 105 ILE A N 1
ATOM 806 C CA . ILE A 1 105 ? -2.497 -6.002 10.658 1.00 93.50 105 ILE A CA 1
ATOM 807 C C . ILE A 1 105 ? -2.527 -5.884 9.137 1.00 93.50 105 ILE A C 1
ATOM 809 O O . ILE A 1 105 ? -3.227 -6.644 8.473 1.00 93.50 105 ILE A O 1
ATOM 813 N N . PHE A 1 106 ? -1.751 -4.960 8.581 1.00 95.06 106 PHE A N 1
ATOM 814 C CA . PHE A 1 106 ? -1.560 -4.825 7.142 1.00 95.06 106 PHE A CA 1
ATOM 815 C C . PHE A 1 106 ? -0.416 -5.718 6.689 1.00 95.06 106 PHE A C 1
ATOM 817 O O . PHE A 1 106 ? 0.740 -5.482 7.027 1.00 95.06 106 PHE A O 1
ATOM 824 N N . ASP A 1 107 ? -0.732 -6.733 5.906 1.00 92.81 107 ASP A N 1
ATOM 825 C CA . ASP A 1 107 ? 0.257 -7.570 5.256 1.00 92.81 107 ASP A CA 1
ATOM 826 C C . ASP A 1 107 ? 0.463 -7.092 3.817 1.00 92.81 107 ASP A C 1
ATOM 828 O O . ASP A 1 107 ? -0.448 -7.122 2.987 1.00 92.81 107 ASP A O 1
ATOM 832 N N . LEU A 1 108 ? 1.671 -6.592 3.562 1.00 92.50 108 LEU A N 1
ATOM 833 C CA . LEU A 1 108 ? 2.106 -6.018 2.294 1.00 92.50 108 LEU A CA 1
ATOM 834 C C . LEU A 1 108 ? 2.968 -6.991 1.487 1.00 92.50 108 LEU A C 1
ATOM 836 O O . LEU A 1 108 ? 3.663 -6.566 0.568 1.00 92.50 108 LEU A O 1
ATOM 840 N N . THR A 1 109 ? 2.983 -8.279 1.825 1.00 89.62 109 THR A N 1
ATOM 841 C CA . THR A 1 109 ? 3.700 -9.270 1.020 1.00 89.62 109 THR A CA 1
ATOM 842 C C . THR A 1 109 ? 3.130 -9.319 -0.399 1.00 89.62 109 THR A C 1
ATOM 844 O O . THR A 1 109 ? 1.919 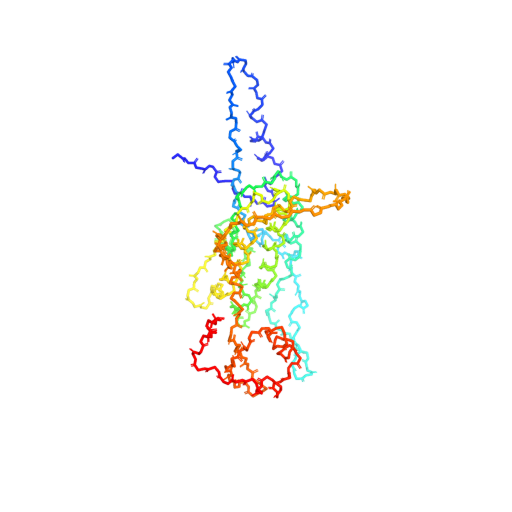-9.227 -0.622 1.00 89.62 109 THR A O 1
ATOM 847 N N . LEU A 1 110 ? 4.026 -9.395 -1.387 1.00 89.19 110 LEU A N 1
ATOM 848 C CA . LEU A 1 110 ? 3.611 -9.519 -2.779 1.00 89.19 110 LEU A CA 1
ATOM 849 C C . LEU A 1 110 ? 2.980 -10.898 -2.996 1.00 89.19 110 LEU A C 1
ATOM 851 O O . LEU A 1 110 ? 3.477 -11.879 -2.430 1.00 89.19 110 LEU A O 1
ATOM 855 N N . PRO A 1 111 ? 1.942 -10.998 -3.845 1.00 86.50 111 PRO A N 1
ATOM 856 C CA . PRO A 1 111 ? 1.401 -12.283 -4.252 1.00 86.50 111 PRO A CA 1
ATOM 857 C C . PRO A 1 111 ? 2.507 -13.214 -4.739 1.00 86.50 111 PRO A C 1
ATOM 859 O O . PRO A 1 111 ? 3.387 -12.807 -5.502 1.00 86.50 111 PRO A O 1
ATOM 862 N N . LYS A 1 112 ? 2.462 -14.465 -4.287 1.00 81.88 112 LYS A N 1
ATOM 863 C CA . LYS A 1 112 ? 3.401 -15.512 -4.696 1.00 81.88 112 LYS A CA 1
ATOM 864 C C . LYS A 1 112 ? 2.709 -16.445 -5.676 1.00 81.88 112 LYS A C 1
ATOM 866 O O . LYS A 1 112 ? 1.497 -16.645 -5.609 1.00 81.88 112 LYS A O 1
ATOM 871 N N . GLU A 1 113 ? 3.500 -17.008 -6.577 1.00 70.12 113 GLU A N 1
ATOM 872 C CA . GLU A 1 113 ? 3.034 -18.049 -7.480 1.00 70.12 113 GLU A CA 1
ATOM 873 C C . GLU A 1 113 ? 2.563 -19.250 -6.649 1.00 70.12 113 GLU A C 1
ATOM 875 O O . GLU A 1 113 ? 3.305 -19.769 -5.813 1.00 70.12 113 GLU A O 1
ATOM 880 N N . THR A 1 114 ? 1.312 -19.659 -6.840 1.00 66.62 114 THR A N 1
ATOM 881 C CA . THR A 1 114 ? 0.748 -20.858 -6.216 1.00 66.62 114 THR A CA 1
ATOM 882 C C . THR A 1 114 ? 0.628 -21.966 -7.253 1.00 66.62 114 THR A C 1
ATOM 884 O O . THR A 1 114 ? 0.496 -21.704 -8.450 1.00 66.62 114 THR A O 1
ATOM 887 N N . GLU A 1 115 ? 0.649 -23.224 -6.804 1.00 56.06 115 GLU A N 1
ATOM 888 C CA . GLU A 1 115 ? 0.619 -24.394 -7.694 1.00 56.06 115 GLU A CA 1
ATOM 889 C C . GLU A 1 115 ? -0.590 -24.416 -8.644 1.00 56.06 115 GLU A C 1
ATOM 891 O O . GLU A 1 115 ? -0.482 -24.950 -9.744 1.00 56.06 115 GLU A O 1
ATOM 896 N N . ASN A 1 116 ? -1.692 -23.760 -8.265 1.00 56.41 116 ASN A N 1
ATOM 897 C CA . ASN A 1 116 ? -2.938 -23.693 -9.032 1.00 56.41 116 ASN A CA 1
ATOM 898 C C . ASN A 1 116 ? -2.968 -22.605 -10.126 1.00 56.41 116 ASN A C 1
ATOM 900 O O . ASN A 1 116 ? -3.943 -22.546 -10.869 1.00 56.41 116 ASN A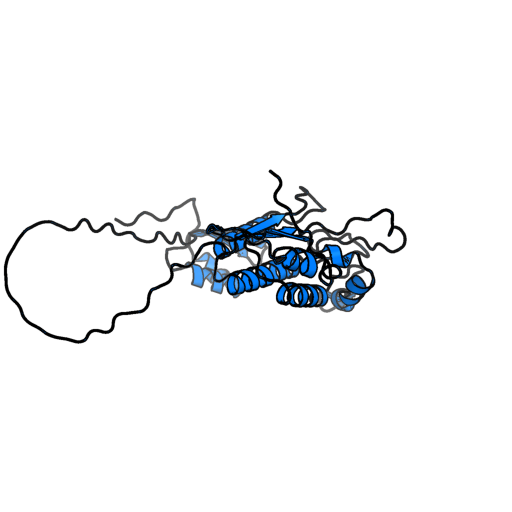 O 1
ATOM 904 N N . CYS A 1 117 ? -1.959 -21.727 -10.223 1.00 53.22 117 CYS A N 1
ATOM 905 C CA . CYS A 1 117 ? -2.011 -20.529 -11.082 1.00 53.22 117 CYS A CA 1
ATOM 906 C C . CYS A 1 117 ? -0.784 -20.333 -11.992 1.00 53.22 117 CYS A C 1
ATOM 908 O O . CYS A 1 117 ? -0.597 -19.237 -12.525 1.00 53.22 117 CYS A O 1
ATOM 910 N N . LYS A 1 118 ? 0.046 -21.369 -12.180 1.00 59.03 118 LYS A N 1
ATOM 911 C CA . LYS A 1 118 ? 1.348 -21.271 -12.873 1.00 59.03 118 LYS A CA 1
ATOM 912 C C . LYS A 1 118 ? 1.265 -20.656 -14.276 1.00 59.03 118 LYS A C 1
ATOM 914 O O . LYS A 1 118 ? 2.110 -19.846 -14.635 1.00 59.03 118 LYS A O 1
ATOM 919 N N . ASP A 1 119 ? 0.210 -20.956 -15.034 1.00 58.50 119 ASP A N 1
ATOM 920 C CA . ASP A 1 119 ? 0.119 -20.544 -16.444 1.00 58.50 119 ASP A CA 1
ATOM 921 C C . ASP A 1 119 ? -0.405 -19.110 -16.651 1.00 58.50 119 ASP A C 1
ATOM 923 O O . ASP A 1 119 ? -0.255 -18.538 -17.731 1.00 58.50 119 ASP A O 1
ATOM 927 N N . THR A 1 120 ? -1.012 -18.496 -15.629 1.00 65.50 120 THR A N 1
ATOM 928 C CA . THR A 1 120 ? -1.608 -17.146 -15.721 1.00 65.50 120 THR A CA 1
ATOM 929 C C . THR A 1 120 ? -1.006 -16.135 -14.750 1.00 65.50 120 THR A C 1
ATOM 931 O O . THR A 1 120 ? -1.357 -14.953 -14.795 1.00 65.50 120 THR A O 1
ATOM 934 N N . PHE A 1 121 ? -0.128 -16.578 -13.847 1.00 72.25 121 PHE A N 1
ATOM 935 C CA . PHE A 1 121 ? 0.433 -15.721 -12.815 1.00 72.25 121 PHE A CA 1
ATOM 936 C C . PHE A 1 121 ? 1.441 -14.733 -13.408 1.00 72.25 121 PHE A C 1
ATOM 938 O O . PHE A 1 121 ? 2.507 -15.101 -13.898 1.00 72.25 121 PHE A O 1
ATOM 945 N N . GLN A 1 122 ? 1.111 -13.447 -13.333 1.00 81.50 122 GLN A N 1
ATOM 946 C CA . GLN A 1 122 ? 2.036 -12.380 -13.688 1.00 81.50 122 GLN A CA 1
ATOM 947 C C . GLN A 1 122 ? 2.785 -11.938 -12.436 1.00 81.50 122 GLN A C 1
ATOM 949 O O . GLN A 1 122 ? 2.184 -11.494 -11.457 1.00 81.50 122 GLN A O 1
ATOM 954 N N . LYS A 1 123 ? 4.112 -12.050 -12.477 1.00 87.50 123 LYS A N 1
ATOM 955 C CA . LYS A 1 123 ? 4.966 -11.663 -11.359 1.00 87.50 123 LYS A CA 1
ATOM 956 C C . LYS A 1 123 ? 4.925 -10.151 -11.145 1.00 87.50 123 LYS A C 1
ATOM 958 O O . LYS A 1 123 ? 5.155 -9.374 -12.070 1.00 87.50 123 LYS A O 1
ATOM 963 N N . LEU A 1 124 ? 4.657 -9.758 -9.904 1.00 89.69 124 LEU A N 1
ATOM 964 C CA . LEU A 1 124 ? 4.624 -8.364 -9.479 1.00 89.69 124 LEU A CA 1
ATOM 965 C C . LEU A 1 124 ? 5.934 -7.979 -8.797 1.00 89.69 124 LEU A C 1
ATOM 967 O O . LEU A 1 124 ? 6.602 -8.804 -8.171 1.00 89.69 124 LEU A O 1
ATOM 971 N N . HIS A 1 125 ? 6.282 -6.707 -8.926 1.00 89.62 125 HIS A N 1
ATOM 972 C CA . HIS A 1 125 ? 7.497 -6.105 -8.402 1.00 89.62 125 HIS A CA 1
ATOM 973 C C . HIS A 1 125 ? 7.150 -4.807 -7.681 1.00 89.62 125 HIS A C 1
ATOM 975 O O . HIS A 1 125 ? 6.165 -4.157 -8.013 1.00 89.62 125 HIS A O 1
ATOM 981 N N . TRP A 1 126 ? 7.966 -4.395 -6.719 1.00 90.38 126 TRP A N 1
ATOM 982 C CA . TRP A 1 126 ? 7.897 -3.026 -6.210 1.00 90.38 126 TRP A CA 1
ATOM 983 C C . TRP A 1 126 ? 8.483 -2.061 -7.241 1.00 90.38 126 TRP A C 1
ATOM 985 O O . TRP A 1 126 ? 9.459 -2.399 -7.910 1.00 90.38 126 TRP A O 1
ATOM 995 N N . ASP A 1 127 ? 7.915 -0.863 -7.360 1.00 86.81 127 ASP A N 1
ATOM 996 C CA . ASP A 1 127 ? 8.414 0.207 -8.238 1.00 86.81 127 ASP A CA 1
ATOM 997 C C . ASP A 1 127 ? 9.887 0.568 -7.978 1.00 86.81 127 ASP A C 1
ATOM 999 O O . ASP A 1 127 ? 10.628 0.885 -8.905 1.00 86.81 127 ASP A O 1
ATOM 1003 N N . THR A 1 128 ? 10.342 0.440 -6.731 1.00 80.88 128 THR A N 1
ATOM 1004 C CA . THR A 1 128 ? 11.745 0.645 -6.348 1.00 80.88 128 THR A CA 1
ATOM 1005 C C . THR A 1 128 ? 12.692 -0.451 -6.846 1.00 80.88 128 THR A C 1
ATOM 1007 O O . THR A 1 128 ? 13.903 -0.254 -6.818 1.00 80.88 128 THR A O 1
ATOM 1010 N N . PHE A 1 129 ? 12.165 -1.603 -7.273 1.00 81.31 129 PHE A N 1
ATOM 1011 C CA . PHE A 1 129 ? 12.935 -2.781 -7.686 1.00 81.31 129 PHE A CA 1
ATOM 1012 C C . PHE A 1 129 ? 12.273 -3.507 -8.860 1.00 81.31 129 PHE A C 1
ATOM 1014 O O . PHE A 1 129 ? 11.938 -4.696 -8.794 1.00 81.31 129 PHE A O 1
ATOM 1021 N N . MET A 1 130 ? 12.082 -2.772 -9.952 1.00 80.81 130 MET A N 1
ATOM 1022 C CA . MET A 1 130 ? 11.598 -3.341 -11.204 1.00 80.81 130 MET A CA 1
ATOM 1023 C C . MET A 1 130 ? 12.739 -3.941 -12.037 1.00 80.81 130 MET A C 1
ATOM 1025 O O . MET A 1 130 ? 13.853 -3.414 -12.013 1.00 80.81 130 MET A O 1
ATOM 1029 N N . PRO A 1 131 ? 12.478 -5.027 -12.789 1.00 83.00 131 PRO A N 1
ATOM 1030 C CA . PRO A 1 131 ? 13.418 -5.521 -13.790 1.00 83.00 131 PRO A CA 1
ATOM 1031 C C . PRO A 1 131 ? 13.606 -4.491 -14.912 1.00 83.00 131 PRO A C 1
ATOM 1033 O O . PRO A 1 131 ? 12.794 -3.582 -15.079 1.00 83.00 131 PRO A O 1
ATOM 1036 N N . GLU A 1 132 ? 14.668 -4.645 -15.701 1.00 74.19 132 GLU A N 1
ATOM 1037 C CA . GLU A 1 132 ? 14.971 -3.722 -16.803 1.00 74.19 132 GLU A CA 1
ATOM 1038 C C . GLU A 1 132 ? 13.889 -3.732 -17.893 1.00 74.19 132 GLU A C 1
ATOM 1040 O O . GLU A 1 132 ? 13.613 -2.691 -18.488 1.00 74.19 132 GLU A O 1
ATOM 1045 N N . GLU A 1 133 ? 13.212 -4.867 -18.103 1.00 78.38 133 GLU A N 1
ATOM 1046 C CA . GLU A 1 133 ? 12.197 -5.007 -19.145 1.00 78.38 133 GLU A CA 1
ATOM 1047 C C . GLU A 1 133 ? 10.948 -5.767 -18.678 1.00 78.38 133 GLU A C 1
ATOM 1049 O O . GLU A 1 133 ? 11.023 -6.747 -17.935 1.00 78.38 133 GLU A O 1
ATOM 1054 N N . ASN A 1 134 ? 9.792 -5.332 -19.194 1.00 80.69 134 ASN A N 1
ATOM 1055 C CA . ASN A 1 134 ? 8.491 -6.012 -19.130 1.00 80.69 134 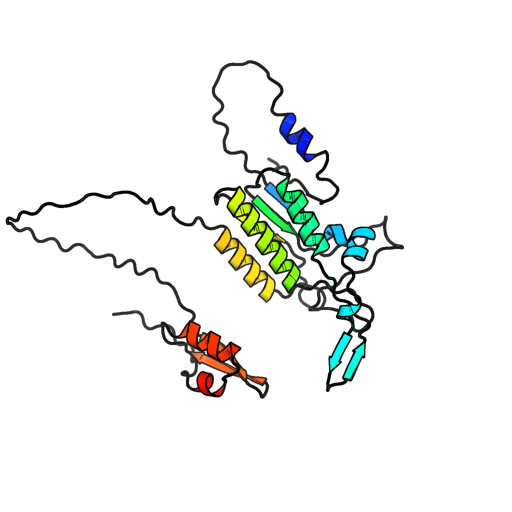ASN A CA 1
ATOM 1056 C C . ASN A 1 134 ? 7.978 -6.372 -17.722 1.00 80.69 134 ASN A C 1
ATOM 1058 O O . ASN A 1 134 ? 7.185 -7.301 -17.563 1.00 80.69 134 ASN A O 1
ATOM 1062 N N . GLY A 1 135 ? 8.391 -5.625 -16.699 1.00 88.00 135 GLY A N 1
ATOM 1063 C CA . GLY A 1 135 ? 7.928 -5.790 -15.326 1.00 88.00 135 GLY A CA 1
ATOM 1064 C C . GLY A 1 135 ? 6.587 -5.111 -15.046 1.00 88.00 135 GLY A C 1
ATOM 1065 O O . GLY A 1 135 ? 6.250 -4.081 -15.636 1.00 88.00 135 GLY A O 1
ATOM 1066 N N . LEU A 1 136 ? 5.855 -5.657 -14.073 1.00 91.69 136 LEU A N 1
ATOM 1067 C CA . LEU A 1 136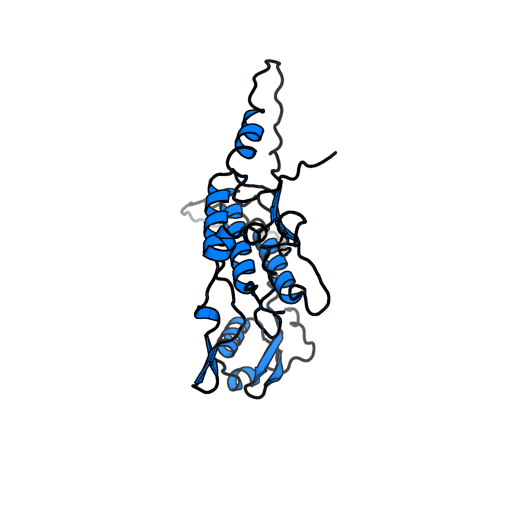 ? 4.699 -5.002 -13.462 1.00 91.69 136 LEU A CA 1
ATOM 1068 C C . LEU A 1 136 ? 5.059 -4.491 -12.080 1.00 91.69 136 LEU A C 1
ATOM 1070 O O . LEU A 1 136 ? 5.355 -5.274 -11.179 1.00 91.69 136 LEU A O 1
ATOM 1074 N N . GLY A 1 137 ? 5.054 -3.173 -11.939 1.00 92.19 137 GLY A N 1
ATOM 1075 C CA . GLY A 1 137 ? 5.427 -2.472 -10.727 1.00 92.19 137 GLY A CA 1
ATOM 1076 C C . GLY A 1 137 ? 4.208 -2.077 -9.912 1.00 92.19 137 GLY A C 1
ATOM 1077 O O . GLY A 1 137 ? 3.220 -1.580 -10.447 1.00 92.19 137 GLY A O 1
ATOM 1078 N N . ILE A 1 138 ? 4.291 -2.258 -8.604 1.00 92.94 138 ILE A N 1
ATOM 1079 C CA . ILE A 1 138 ? 3.345 -1.726 -7.636 1.00 92.94 138 ILE A CA 1
ATOM 1080 C C . ILE A 1 138 ? 3.963 -0.454 -7.054 1.00 92.94 138 ILE A C 1
ATOM 1082 O O . ILE A 1 138 ? 5.027 -0.544 -6.431 1.00 92.94 138 ILE A O 1
ATOM 1086 N N . PRO A 1 139 ? 3.318 0.713 -7.220 1.00 92.81 139 PRO A N 1
ATOM 1087 C CA . PRO A 1 139 ? 3.816 1.950 -6.641 1.00 92.81 139 PRO A CA 1
ATOM 1088 C C . PRO A 1 139 ? 3.776 1.893 -5.112 1.00 92.81 139 PRO A C 1
ATOM 1090 O O . PRO A 1 139 ? 2.699 1.855 -4.504 1.00 92.81 139 PRO A O 1
ATOM 1093 N N . LEU A 1 140 ? 4.941 1.923 -4.459 1.00 91.44 140 LEU A N 1
ATOM 1094 C CA . LEU A 1 140 ? 5.014 1.852 -2.997 1.00 91.44 140 LEU A CA 1
ATOM 1095 C C . LEU A 1 140 ? 4.279 3.029 -2.339 1.00 91.44 140 LEU A C 1
ATOM 1097 O O . LEU A 1 140 ? 3.610 2.876 -1.312 1.00 91.44 140 LEU A O 1
ATOM 1101 N N . ARG A 1 141 ? 4.359 4.212 -2.954 1.00 91.44 141 ARG A N 1
ATOM 1102 C CA . ARG A 1 141 ? 3.647 5.417 -2.508 1.00 91.44 141 ARG A CA 1
ATOM 1103 C C . ARG A 1 141 ? 2.137 5.192 -2.427 1.00 91.44 141 ARG A C 1
ATOM 1105 O O . ARG A 1 141 ? 1.509 5.594 -1.445 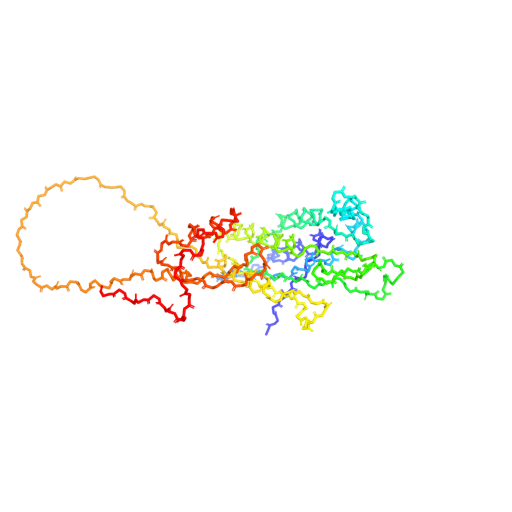1.00 91.44 141 ARG A O 1
ATOM 1112 N N . ASP A 1 142 ? 1.561 4.536 -3.422 1.00 93.75 142 ASP A N 1
ATOM 1113 C CA . ASP A 1 142 ? 0.115 4.344 -3.480 1.00 93.75 142 ASP A CA 1
ATOM 1114 C C . ASP A 1 142 ? -0.318 3.305 -2.446 1.00 93.75 142 ASP A C 1
ATOM 1116 O O . ASP A 1 142 ? -1.310 3.508 -1.745 1.00 93.75 142 ASP A O 1
ATOM 1120 N N . VAL A 1 143 ? 0.469 2.239 -2.265 1.00 94.81 143 VAL A N 1
ATOM 1121 C CA . VAL A 1 143 ? 0.208 1.221 -1.237 1.00 94.81 143 VAL A CA 1
ATOM 1122 C C . VAL A 1 143 ? 0.261 1.822 0.165 1.00 94.81 143 VAL A C 1
ATOM 1124 O O . VAL A 1 143 ? -0.655 1.617 0.960 1.00 94.81 143 VAL A O 1
ATOM 1127 N N . THR A 1 144 ? 1.294 2.606 0.481 1.00 93.69 144 THR A N 1
ATOM 1128 C CA . THR A 1 144 ? 1.385 3.278 1.790 1.00 93.69 144 THR A CA 1
ATOM 1129 C C . THR A 1 144 ? 0.244 4.274 2.011 1.00 93.69 144 THR A C 1
ATOM 1131 O O . THR A 1 144 ? -0.261 4.395 3.130 1.00 93.69 144 THR A O 1
ATOM 1134 N N . THR A 1 145 ? -0.218 4.941 0.949 1.00 94.44 145 THR A N 1
ATOM 1135 C CA . THR A 1 145 ? -1.394 5.819 0.994 1.00 94.44 145 THR A CA 1
ATOM 1136 C C . THR A 1 145 ? -2.662 5.023 1.297 1.00 94.44 145 THR A C 1
ATOM 1138 O O . THR A 1 145 ? -3.401 5.398 2.204 1.00 94.44 145 THR A O 1
ATOM 1141 N N . LEU A 1 146 ? -2.876 3.889 0.625 1.00 95.50 146 LEU A N 1
ATOM 1142 C CA . LEU A 1 146 ? -4.009 2.998 0.879 1.00 95.50 146 LEU A CA 1
ATOM 1143 C C . LEU A 1 146 ? -4.032 2.493 2.329 1.00 95.50 146 LEU A C 1
ATOM 1145 O O . LEU A 1 146 ? -5.070 2.568 2.987 1.00 95.50 146 LEU A O 1
ATOM 1149 N N . VAL A 1 147 ? -2.889 2.035 2.851 1.00 96.06 147 VAL A N 1
ATOM 1150 C CA . VAL A 1 147 ? -2.766 1.594 4.251 1.00 96.06 147 VAL A CA 1
ATOM 1151 C C . VAL A 1 147 ? -3.182 2.706 5.210 1.00 96.06 147 VAL A C 1
ATOM 1153 O O . VAL A 1 147 ? -3.991 2.476 6.108 1.00 96.06 147 VAL A O 1
ATOM 1156 N N . ARG A 1 148 ? -2.670 3.926 5.004 1.00 94.50 148 ARG A N 1
ATOM 1157 C CA . ARG A 1 148 ? -3.037 5.084 5.828 1.00 94.50 148 ARG A CA 1
ATOM 1158 C C . ARG A 1 148 ? -4.527 5.387 5.752 1.00 94.50 148 ARG A C 1
ATOM 1160 O O . ARG A 1 148 ? -5.136 5.587 6.794 1.00 94.50 148 ARG A O 1
ATOM 1167 N N . THR A 1 149 ? -5.108 5.402 4.554 1.00 94.50 149 THR A N 1
ATOM 1168 C CA . THR A 1 149 ? -6.542 5.655 4.366 1.00 94.50 149 THR A CA 1
ATOM 1169 C C . THR A 1 149 ? -7.382 4.646 5.142 1.00 94.50 149 THR A C 1
ATOM 1171 O O . THR A 1 149 ? -8.224 5.053 5.937 1.00 94.50 149 THR A O 1
ATOM 1174 N N . ILE A 1 150 ? -7.104 3.348 4.991 1.00 92.94 150 ILE A N 1
ATOM 1175 C CA . ILE A 1 150 ? -7.835 2.298 5.709 1.00 92.94 150 ILE A CA 1
ATOM 1176 C C . ILE A 1 150 ? -7.647 2.434 7.226 1.00 92.94 150 ILE A C 1
ATOM 1178 O O . ILE A 1 150 ? -8.616 2.323 7.975 1.00 92.94 150 ILE A O 1
ATOM 1182 N N . ALA A 1 151 ? -6.422 2.687 7.696 1.00 92.75 151 ALA A N 1
ATOM 1183 C CA . ALA A 1 151 ? -6.145 2.851 9.121 1.00 92.75 151 ALA A CA 1
ATOM 1184 C C . ALA A 1 151 ? -6.901 4.050 9.715 1.00 92.75 151 ALA A C 1
ATOM 1186 O O . ALA A 1 151 ? -7.515 3.931 10.773 1.00 92.75 151 ALA A O 1
ATOM 1187 N N . THR A 1 152 ? -6.914 5.191 9.022 1.00 90.56 152 THR A N 1
ATOM 1188 C CA . THR A 1 152 ? -7.666 6.378 9.442 1.00 90.56 152 THR A CA 1
ATOM 1189 C C . THR A 1 152 ? -9.169 6.108 9.469 1.00 90.56 152 THR A C 1
ATOM 1191 O O . THR A 1 152 ? -9.810 6.382 10.483 1.00 90.56 152 THR A O 1
ATOM 1194 N N . GLU A 1 153 ? -9.729 5.517 8.410 1.00 89.94 153 GLU A N 1
ATOM 1195 C CA . GLU A 1 153 ? -11.149 5.146 8.358 1.00 89.94 153 GLU A CA 1
ATOM 1196 C C . GLU A 1 153 ? -11.512 4.186 9.504 1.00 89.94 153 GLU A C 1
ATOM 1198 O O . GLU A 1 153 ? -12.521 4.375 10.186 1.00 89.94 153 GLU A O 1
ATOM 1203 N N . MET A 1 154 ? -10.660 3.196 9.785 1.00 88.88 154 MET A N 1
ATOM 1204 C CA . MET A 1 154 ? -10.860 2.257 10.888 1.00 88.88 154 MET A CA 1
ATOM 1205 C C . MET A 1 154 ? -10.808 2.949 12.251 1.00 88.88 154 MET A C 1
ATOM 1207 O O . MET A 1 154 ? -11.687 2.731 13.079 1.00 88.88 154 MET A O 1
ATOM 1211 N N . LYS A 1 155 ? -9.826 3.832 12.473 1.00 87.38 155 LYS A N 1
ATOM 1212 C CA . LYS A 1 155 ? -9.687 4.604 13.716 1.00 87.38 155 LYS A CA 1
ATOM 1213 C C . LYS A 1 155 ? -10.925 5.457 13.983 1.00 87.38 155 LYS A C 1
ATOM 1215 O O . LYS A 1 155 ? -11.414 5.475 15.110 1.00 87.38 155 LYS A O 1
ATOM 1220 N N . MET A 1 156 ? -11.454 6.118 12.951 1.00 86.62 156 MET A N 1
ATOM 1221 C CA . MET A 1 156 ? -12.684 6.907 13.051 1.00 86.62 156 MET A CA 1
ATOM 1222 C C . MET A 1 156 ? -13.883 6.029 13.428 1.00 86.62 156 MET A C 1
ATOM 1224 O O . MET A 1 156 ? -14.644 6.372 14.331 1.00 86.62 156 MET A O 1
ATOM 1228 N N . ARG A 1 157 ? -14.031 4.863 12.787 1.00 87.25 157 ARG A N 1
ATOM 1229 C CA . ARG A 1 157 ? -15.139 3.927 13.050 1.00 87.25 157 ARG A CA 1
ATOM 1230 C C . ARG A 1 157 ? -15.043 3.255 14.421 1.00 87.25 157 ARG A C 1
ATOM 1232 O O . ARG A 1 157 ? -16.071 3.000 15.040 1.00 87.25 157 ARG A O 1
ATOM 1239 N N . ALA A 1 158 ? -13.828 3.018 14.911 1.00 86.69 158 ALA A N 1
ATOM 1240 C CA . ALA A 1 158 ? -13.545 2.469 16.235 1.00 86.69 158 ALA A CA 1
ATOM 1241 C C . ALA A 1 158 ? -13.536 3.532 17.354 1.00 86.69 158 ALA A C 1
ATOM 1243 O O . ALA A 1 158 ? -13.139 3.225 18.473 1.00 86.69 158 ALA A O 1
ATOM 1244 N N . LYS A 1 159 ? -13.932 4.786 17.072 1.00 83.31 159 LYS A N 1
ATOM 1245 C CA . LYS A 1 159 ? -13.901 5.911 18.032 1.00 83.31 159 LYS A CA 1
ATOM 1246 C C . LYS A 1 159 ? -12.540 6.100 18.709 1.00 83.31 159 LYS A C 1
ATOM 1248 O O . LYS A 1 159 ? -12.447 6.420 19.886 1.00 83.31 159 LYS A O 1
ATOM 1253 N N . GLY A 1 160 ? -11.469 5.874 17.961 1.00 77.12 160 GLY A N 1
ATOM 1254 C CA . GLY A 1 160 ? -10.120 5.999 18.483 1.00 77.12 160 GLY A CA 1
ATOM 1255 C C . GLY A 1 160 ? -9.575 4.751 19.186 1.00 77.12 160 GLY A C 1
ATOM 1256 O O . GLY A 1 160 ? -8.402 4.757 19.546 1.00 77.12 160 GLY A O 1
ATOM 1257 N N . ASP A 1 161 ? -10.332 3.662 19.321 1.00 84.94 161 ASP A N 1
ATOM 1258 C CA . ASP A 1 161 ? -9.852 2.410 19.926 1.00 84.94 161 ASP A CA 1
ATOM 1259 C C . ASP A 1 161 ? -9.383 1.404 18.861 1.00 84.94 161 ASP A C 1
ATOM 1261 O O . ASP A 1 161 ? -9.970 0.346 18.640 1.00 84.94 161 ASP A O 1
ATOM 1265 N N . ALA A 1 162 ? -8.338 1.794 18.124 1.00 86.81 162 ALA A N 1
ATOM 1266 C CA . ALA A 1 162 ? -7.686 0.941 17.136 1.00 86.81 162 ALA A CA 1
ATOM 1267 C C . ALA A 1 162 ? -6.160 1.129 17.131 1.00 86.81 162 ALA A C 1
ATOM 1269 O O . ALA A 1 162 ? -5.666 2.264 17.136 1.00 86.81 162 ALA A O 1
ATOM 1270 N N . TRP A 1 163 ? -5.447 0.002 17.081 1.00 90.50 163 TRP A N 1
ATOM 1271 C CA . TRP A 1 163 ? -3.996 -0.143 16.854 1.00 90.50 163 TRP A CA 1
ATOM 1272 C C . TRP A 1 163 ? -3.703 -0.869 15.531 1.00 90.50 163 TRP A C 1
ATOM 1274 O O . TRP A 1 163 ? -4.488 -1.691 15.038 1.00 90.50 163 TRP A O 1
ATOM 1284 N N . PHE A 1 164 ? -2.545 -0.561 14.953 1.00 92.88 164 PHE A N 1
ATOM 1285 C CA . PHE A 1 164 ? -2.181 -1.007 13.614 1.00 92.88 164 PHE A CA 1
ATOM 1286 C C . PHE A 1 164 ? -0.762 -1.556 13.571 1.00 92.88 164 PHE A C 1
ATOM 1288 O O . PHE A 1 164 ? 0.154 -0.956 14.129 1.00 92.88 164 PHE A O 1
ATOM 1295 N N . ASN A 1 165 ? -0.575 -2.644 12.827 1.00 92.44 165 ASN A N 1
ATOM 1296 C CA . ASN A 1 165 ? 0.733 -3.238 12.558 1.00 92.44 165 ASN A CA 1
ATOM 1297 C C . ASN A 1 165 ? 0.931 -3.473 11.061 1.00 92.44 165 ASN A C 1
ATOM 1299 O O . ASN A 1 165 ? -0.035 -3.547 10.305 1.00 92.44 165 ASN A O 1
ATOM 1303 N N . VAL A 1 166 ? 2.190 -3.603 10.635 1.00 92.69 166 VAL A N 1
ATOM 1304 C CA . VAL A 1 166 ? 2.544 -3.870 9.234 1.00 92.69 166 VAL A CA 1
ATOM 1305 C C . VAL A 1 166 ? 3.523 -5.031 9.154 1.00 92.69 166 VAL A C 1
ATOM 1307 O O . VAL A 1 166 ? 4.546 -5.024 9.841 1.00 92.69 166 VAL A O 1
ATOM 1310 N N . VAL A 1 167 ? 3.220 -5.983 8.277 1.00 90.62 167 VAL A N 1
ATOM 1311 C CA . VAL A 1 167 ? 4.075 -7.105 7.888 1.00 90.62 167 VAL A CA 1
ATOM 1312 C C . VAL A 1 167 ? 4.492 -6.903 6.434 1.00 90.62 167 VAL A C 1
ATOM 1314 O O . VAL A 1 167 ? 3.667 -6.559 5.590 1.00 90.62 167 VAL A O 1
ATOM 1317 N N . TYR A 1 168 ? 5.774 -7.088 6.141 1.00 88.31 168 TYR A N 1
ATOM 1318 C CA . TYR A 1 168 ? 6.323 -7.032 4.789 1.00 88.31 168 TYR A CA 1
ATOM 1319 C C . TYR A 1 168 ? 7.547 -7.941 4.687 1.00 88.31 168 TYR A C 1
ATOM 1321 O O . TYR A 1 168 ? 8.208 -8.205 5.691 1.00 88.31 168 TYR A O 1
ATOM 1329 N N . ASP A 1 169 ? 7.860 -8.386 3.470 1.00 80.69 169 ASP A N 1
ATOM 1330 C CA . ASP A 1 169 ? 9.086 -9.134 3.197 1.00 80.69 169 ASP A CA 1
ATOM 1331 C C . ASP A 1 169 ? 10.278 -8.156 3.223 1.00 80.69 169 ASP A C 1
ATOM 1333 O O . ASP A 1 169 ? 10.530 -7.402 2.276 1.00 80.69 169 ASP A O 1
ATOM 1337 N N . GLU A 1 170 ? 10.989 -8.135 4.352 1.00 65.69 170 GLU A N 1
ATOM 1338 C CA . GLU A 1 170 ? 12.225 -7.374 4.549 1.00 65.69 170 GLU A CA 1
ATOM 1339 C C . GLU A 1 170 ? 13.375 -8.117 3.865 1.00 65.69 170 GLU A C 1
ATOM 1341 O O . GLU A 1 170 ? 14.122 -8.873 4.477 1.00 65.69 170 GLU A O 1
ATOM 1346 N N . VAL A 1 171 ? 13.470 -7.970 2.545 1.00 62.38 171 VAL A N 1
ATOM 1347 C CA . VAL A 1 171 ? 14.603 -8.510 1.790 1.00 62.38 171 VAL A CA 1
ATOM 1348 C C . VAL A 1 171 ? 15.665 -7.425 1.703 1.00 62.38 171 VAL A C 1
ATOM 1350 O O . VAL A 1 171 ? 15.474 -6.414 1.026 1.00 62.38 171 VAL A O 1
ATOM 1353 N N . GLU A 1 172 ? 16.782 -7.631 2.395 1.00 45.81 172 GLU A N 1
ATOM 1354 C CA . GLU A 1 172 ? 17.974 -6.799 2.257 1.00 45.81 172 GLU A CA 1
ATOM 1355 C C . GLU A 1 172 ? 18.517 -6.958 0.821 1.00 45.81 172 GLU A C 1
ATOM 1357 O O . GLU A 1 172 ? 18.932 -8.042 0.413 1.00 45.81 172 GLU A O 1
ATOM 1362 N N . GLY A 1 173 ? 18.415 -5.901 0.005 1.00 53.31 173 GLY A N 1
ATOM 1363 C CA . GLY A 1 173 ? 18.811 -5.906 -1.411 1.00 53.31 173 GLY A CA 1
ATOM 1364 C C . GLY A 1 173 ? 17.652 -5.795 -2.418 1.00 53.31 173 GLY A C 1
ATOM 1365 O O . GLY A 1 173 ? 16.575 -5.283 -2.123 1.00 53.31 173 GLY A O 1
ATOM 1366 N N . SER A 1 174 ? 17.893 -6.248 -3.653 1.00 52.06 174 SER A N 1
ATOM 1367 C CA . SER A 1 174 ? 17.200 -5.838 -4.892 1.00 52.06 174 SER A CA 1
ATOM 1368 C C . SER A 1 174 ? 15.760 -6.344 -5.113 1.00 52.06 174 SER A C 1
ATOM 1370 O O . SER A 1 174 ? 15.315 -6.398 -6.258 1.00 52.06 174 SER A O 1
ATOM 1372 N N . ARG A 1 175 ? 15.042 -6.806 -4.079 1.00 58.00 175 ARG A N 1
ATOM 1373 C CA . ARG A 1 175 ? 13.685 -7.392 -4.225 1.00 58.00 175 ARG A CA 1
ATOM 1374 C C . ARG A 1 175 ? 12.684 -6.995 -3.131 1.00 58.00 175 ARG A C 1
ATOM 1376 O O . ARG A 1 175 ? 11.517 -7.363 -3.243 1.00 58.00 175 ARG A O 1
ATOM 1383 N N . GLY A 1 176 ? 13.125 -6.301 -2.080 1.00 64.75 176 GLY A N 1
ATOM 1384 C CA . GLY A 1 176 ? 12.304 -5.970 -0.909 1.00 64.75 176 GLY A CA 1
ATOM 1385 C C . GLY A 1 176 ? 11.705 -4.566 -0.951 1.00 64.75 176 GLY A C 1
ATOM 1386 O O . GLY A 1 176 ? 11.987 -3.777 -1.844 1.00 64.75 176 GLY A O 1
ATOM 1387 N N . ILE A 1 177 ? 10.885 -4.222 0.041 1.00 76.12 177 ILE A N 1
ATOM 1388 C CA . ILE A 1 177 ? 10.442 -2.835 0.228 1.00 76.12 177 ILE A CA 1
ATOM 1389 C C . ILE A 1 177 ? 11.588 -2.017 0.833 1.00 76.12 177 ILE A C 1
ATOM 1391 O O . ILE A 1 177 ? 12.253 -2.478 1.759 1.00 76.12 177 ILE A O 1
ATOM 1395 N N . ALA A 1 178 ? 11.790 -0.777 0.375 1.00 73.75 178 ALA A N 1
ATOM 1396 C CA . ALA A 1 178 ? 12.765 0.134 0.975 1.00 73.75 178 ALA A CA 1
ATOM 1397 C C . ALA A 1 178 ? 12.516 0.310 2.500 1.00 73.75 178 ALA A C 1
ATOM 1399 O O . ALA A 1 178 ? 11.483 0.880 2.884 1.00 73.75 178 ALA A O 1
ATOM 1400 N N . PRO A 1 179 ? 13.458 -0.077 3.392 1.00 77.06 179 PRO A N 1
ATOM 1401 C CA . PRO A 1 179 ? 13.229 -0.082 4.847 1.00 77.06 179 PRO A CA 1
ATOM 1402 C C . PRO A 1 179 ? 12.870 1.291 5.429 1.00 77.06 179 PRO A C 1
ATOM 1404 O O . PRO A 1 179 ? 12.090 1.411 6.379 1.00 77.06 179 PRO A O 1
ATOM 1407 N N . ARG A 1 180 ? 13.394 2.365 4.822 1.00 81.75 180 ARG A N 1
ATOM 1408 C CA . ARG A 1 180 ? 13.093 3.751 5.217 1.00 81.75 180 ARG A CA 1
ATOM 1409 C C . ARG A 1 180 ? 11.609 4.085 5.052 1.00 81.75 180 ARG A C 1
ATOM 1411 O O . ARG A 1 180 ? 11.021 4.666 5.962 1.00 81.75 180 ARG A O 1
ATOM 1418 N N . ALA A 1 181 ? 10.994 3.686 3.938 1.00 81.31 181 ALA A N 1
ATOM 1419 C CA . ALA A 1 181 ? 9.578 3.941 3.681 1.00 81.31 181 ALA A CA 1
ATOM 1420 C C . ALA A 1 181 ? 8.684 3.195 4.684 1.00 81.31 181 ALA A C 1
ATOM 1422 O O . ALA A 1 181 ? 7.744 3.774 5.230 1.00 81.31 181 ALA A O 1
ATOM 1423 N N . MET A 1 182 ? 9.023 1.943 5.007 1.00 88.94 182 MET A N 1
ATOM 1424 C CA . MET A 1 182 ? 8.296 1.165 6.018 1.00 88.94 182 MET A CA 1
ATOM 1425 C C . MET A 1 182 ? 8.479 1.714 7.431 1.00 88.94 182 MET A C 1
ATOM 1427 O O . MET A 1 182 ? 7.531 1.714 8.212 1.00 88.94 182 MET A O 1
ATOM 1431 N N . THR A 1 183 ? 9.657 2.249 7.755 1.00 88.25 183 THR A N 1
ATOM 1432 C CA . THR A 1 183 ? 9.895 2.928 9.036 1.00 88.25 183 THR A CA 1
ATOM 1433 C C . THR A 1 183 ? 8.995 4.155 9.190 1.00 88.25 183 THR A C 1
ATOM 1435 O O . THR A 1 183 ? 8.410 4.362 10.254 1.00 88.25 183 THR A O 1
ATOM 1438 N N . ILE A 1 184 ? 8.846 4.958 8.130 1.00 90.12 184 ILE A N 1
ATOM 1439 C CA . ILE A 1 184 ? 7.947 6.121 8.125 1.00 90.12 184 ILE A CA 1
ATOM 1440 C C . ILE A 1 184 ? 6.493 5.670 8.297 1.00 90.12 184 ILE A C 1
ATOM 1442 O O . ILE A 1 184 ? 5.801 6.194 9.170 1.00 90.12 184 ILE A O 1
ATOM 1446 N N . LEU A 1 185 ? 6.048 4.665 7.536 1.00 92.38 185 LEU A N 1
ATOM 1447 C CA . LEU A 1 185 ? 4.687 4.135 7.642 1.00 92.38 185 LEU A CA 1
ATOM 1448 C C . LEU A 1 185 ? 4.387 3.601 9.052 1.00 92.38 185 LEU A C 1
ATOM 1450 O O . LEU A 1 185 ? 3.364 3.952 9.634 1.00 92.38 185 LEU A O 1
ATOM 1454 N N . LYS A 1 186 ? 5.295 2.807 9.636 1.00 92.31 186 LYS A N 1
ATOM 1455 C CA . LYS A 1 186 ? 5.172 2.291 11.010 1.00 92.31 186 LYS A CA 1
ATOM 1456 C C . LYS A 1 186 ? 5.024 3.426 12.027 1.00 92.31 186 LYS A C 1
ATOM 1458 O O . LYS A 1 186 ? 4.133 3.372 12.869 1.00 92.31 186 LYS A O 1
ATOM 1463 N N . LYS A 1 187 ? 5.842 4.482 11.926 1.00 91.94 187 LYS A N 1
ATOM 1464 C CA . LYS A 1 187 ? 5.734 5.665 12.801 1.00 91.94 187 LYS A CA 1
ATOM 1465 C C . LYS A 1 187 ? 4.388 6.374 12.651 1.00 91.94 187 LYS A C 1
ATOM 1467 O O . LYS A 1 187 ? 3.794 6.758 13.653 1.00 91.94 187 LYS A O 1
ATOM 1472 N N . GLN A 1 188 ? 3.897 6.528 11.422 1.00 92.06 188 GLN A N 1
ATOM 1473 C CA . GLN A 1 188 ? 2.598 7.153 11.156 1.00 92.06 188 GLN A CA 1
ATOM 1474 C C . GLN A 1 188 ? 1.439 6.334 11.730 1.00 92.06 188 GLN A C 1
ATOM 1476 O O . GLN A 1 188 ? 0.542 6.894 12.352 1.00 92.06 188 GLN A O 1
ATOM 1481 N N . LEU A 1 189 ? 1.470 5.012 11.568 1.00 92.38 189 LEU A N 1
ATOM 1482 C CA . LEU A 1 189 ? 0.463 4.114 12.130 1.00 92.38 189 LEU A CA 1
ATOM 1483 C C . LEU A 1 189 ? 0.501 4.080 13.661 1.00 92.38 189 LEU A C 1
ATOM 1485 O O . LEU A 1 189 ? -0.551 4.052 14.297 1.00 92.38 189 LEU A O 1
ATOM 1489 N N . LEU A 1 190 ? 1.692 4.156 14.260 1.00 90.81 190 LEU A N 1
ATOM 1490 C CA . LEU A 1 190 ? 1.846 4.286 15.707 1.00 90.81 190 LEU A CA 1
ATOM 1491 C C . LEU A 1 190 ? 1.249 5.605 16.213 1.00 90.81 190 LEU A C 1
ATOM 1493 O O . LEU A 1 190 ? 0.479 5.592 17.168 1.00 90.81 190 LEU A O 1
ATOM 1497 N N . ALA A 1 191 ? 1.552 6.725 15.548 1.00 88.19 191 ALA A N 1
ATOM 1498 C CA . ALA A 1 191 ? 0.982 8.028 15.886 1.00 88.19 191 ALA A CA 1
ATOM 1499 C C . ALA A 1 191 ? -0.551 8.027 15.762 1.00 88.19 191 ALA A C 1
ATOM 1501 O O . ALA A 1 191 ? -1.237 8.531 16.643 1.00 88.19 191 ALA A O 1
ATOM 1502 N N . LEU A 1 192 ? -1.097 7.385 14.723 1.00 87.12 192 LEU A N 1
ATOM 1503 C CA . LEU A 1 192 ? -2.542 7.182 14.572 1.00 87.12 192 LEU A CA 1
ATOM 1504 C C . LEU A 1 192 ? -3.136 6.261 15.644 1.00 87.12 192 LEU A C 1
ATOM 1506 O O . LEU A 1 192 ? -4.325 6.355 15.921 1.00 87.12 192 LEU A O 1
ATOM 1510 N N . SER A 1 193 ? -2.352 5.356 16.228 1.00 85.25 193 SER A N 1
ATOM 1511 C CA . SER A 1 193 ? -2.828 4.431 17.263 1.00 85.25 193 SER A CA 1
ATOM 1512 C C . SER A 1 193 ? -2.940 5.102 18.635 1.00 85.25 193 SER A C 1
ATOM 1514 O O . SER A 1 193 ? -3.757 4.675 19.448 1.00 85.25 193 SER A O 1
ATOM 1516 N N . GLN A 1 194 ? -2.190 6.176 18.890 1.00 80.19 194 GLN A N 1
ATOM 1517 C CA . GLN A 1 194 ? -2.258 6.923 20.147 1.00 80.19 194 GLN A CA 1
ATOM 1518 C C . GLN A 1 194 ? -3.625 7.613 20.296 1.00 80.19 194 GLN A C 1
ATOM 1520 O O . GLN A 1 194 ? -4.198 8.105 19.323 1.00 80.19 194 GLN A O 1
ATOM 1525 N N . GLN A 1 195 ? -4.188 7.594 21.506 1.00 59.62 195 GLN A N 1
ATOM 1526 C CA . GLN A 1 195 ? -5.435 8.301 21.794 1.00 59.62 195 GLN A CA 1
ATOM 1527 C C . GLN A 1 195 ? -5.152 9.805 21.845 1.00 59.62 195 GLN A C 1
ATOM 1529 O O . GLN A 1 195 ? -4.238 10.244 22.544 1.00 59.62 195 GLN A O 1
ATOM 1534 N N . VAL A 1 196 ? -5.932 10.594 21.105 1.00 53.53 196 VAL A N 1
ATOM 1535 C CA . VAL A 1 196 ? -6.003 12.041 21.328 1.00 53.53 196 VAL A CA 1
ATOM 1536 C C . VAL A 1 196 ? -6.751 12.228 22.651 1.00 53.53 196 VAL A C 1
ATOM 1538 O O . VAL A 1 196 ? -7.840 11.665 22.776 1.00 53.53 196 VAL A O 1
ATOM 1541 N N . PRO A 1 197 ? -6.208 12.955 23.645 1.00 42.38 197 PRO A N 1
ATOM 1542 C CA . PRO A 1 197 ? -6.958 13.272 24.852 1.00 42.38 197 PRO A CA 1
ATOM 1543 C C . PRO A 1 197 ? -8.250 13.984 24.452 1.00 42.38 197 PRO A C 1
ATOM 1545 O O . PRO A 1 197 ? -8.199 15.009 23.770 1.00 42.38 197 PRO A O 1
ATOM 1548 N N . GLU A 1 198 ? -9.401 13.437 24.841 1.00 38.66 198 GLU A N 1
ATOM 1549 C CA . GLU A 1 198 ? -10.667 14.156 24.742 1.00 38.66 198 GLU A CA 1
ATOM 1550 C C . GLU A 1 198 ? -10.529 15.457 25.539 1.00 38.66 198 GLU A C 1
ATOM 1552 O O . GLU A 1 198 ? -10.450 15.448 26.770 1.00 38.66 198 GLU A O 1
ATOM 1557 N N . VAL A 1 199 ? -10.479 16.590 24.838 1.00 39.50 199 VAL A N 1
ATOM 1558 C CA . VAL A 1 199 ? -10.722 17.887 25.462 1.00 39.50 199 VAL A CA 1
ATOM 1559 C C . VAL A 1 199 ? -12.197 17.879 25.839 1.00 39.50 199 VAL A C 1
ATOM 1561 O O . VAL A 1 199 ? -13.070 17.943 24.975 1.00 39.50 199 VAL A O 1
ATOM 1564 N N . LYS A 1 200 ? -12.480 17.720 27.132 1.00 37.25 200 LYS A N 1
ATOM 1565 C CA . LYS A 1 200 ? -13.819 17.950 27.666 1.00 37.25 200 LYS A CA 1
ATOM 1566 C C . LYS A 1 200 ? -14.109 19.443 27.553 1.00 37.25 200 LYS A C 1
ATOM 1568 O O . LYS A 1 200 ? -13.675 20.221 28.395 1.00 37.25 200 LYS A O 1
ATOM 1573 N N . ASP A 1 201 ? -14.827 19.828 26.507 1.00 43.59 201 ASP A N 1
ATOM 1574 C CA . ASP A 1 201 ? -15.489 21.124 26.455 1.00 43.59 201 ASP A CA 1
ATOM 1575 C C . ASP A 1 201 ? -16.598 21.155 27.510 1.00 43.59 201 ASP A C 1
ATOM 1577 O O . ASP A 1 201 ? -17.538 20.358 27.470 1.00 43.59 201 ASP A O 1
ATOM 1581 N N . GLY A 1 202 ? -16.492 22.095 28.448 1.00 34.91 202 GLY A N 1
ATOM 1582 C CA . GLY A 1 202 ? -17.594 22.457 29.329 1.00 34.91 202 GLY A CA 1
ATOM 1583 C C . GLY A 1 202 ? -17.154 23.055 30.657 1.00 34.91 202 GLY A C 1
ATOM 1584 O O . GLY A 1 202 ? -16.999 22.320 31.619 1.00 34.91 202 GLY A O 1
ATOM 1585 N N . GLU A 1 203 ? -17.054 24.385 30.720 1.00 34.78 203 GLU A N 1
ATOM 1586 C CA . GLU A 1 203 ? -17.937 25.161 31.603 1.00 34.78 203 GLU A CA 1
ATOM 1587 C C . GLU A 1 203 ? -17.925 26.655 31.234 1.00 34.78 203 GLU A C 1
ATOM 1589 O O . GLU A 1 203 ? -16.921 27.357 31.331 1.00 34.78 203 GLU A O 1
ATOM 1594 N N . LYS A 1 204 ? -19.090 27.130 30.776 1.00 39.56 204 LYS A N 1
ATOM 1595 C CA . LYS A 1 204 ? -19.488 28.541 30.777 1.00 39.56 204 LYS A CA 1
ATOM 1596 C C . LYS A 1 204 ? -19.881 28.899 32.213 1.00 39.56 204 LYS A C 1
ATOM 1598 O O . LYS A 1 204 ? -20.792 28.275 32.747 1.00 39.56 204 LYS A O 1
ATOM 1603 N N . GLY A 1 205 ? -19.278 29.942 32.772 1.00 30.91 205 GLY A N 1
ATOM 1604 C CA . GLY A 1 205 ? -19.716 30.588 34.008 1.00 30.91 205 GLY A CA 1
ATOM 1605 C C . GLY A 1 205 ? -19.214 32.029 34.044 1.00 30.91 205 GLY A C 1
ATOM 1606 O O . GLY A 1 205 ? -18.014 32.272 33.995 1.00 30.91 205 GLY A O 1
ATOM 1607 N N . GLU A 1 206 ? -20.149 32.968 34.041 1.00 33.88 206 GLU A N 1
ATOM 1608 C CA . GLU A 1 206 ? -19.970 34.418 33.974 1.00 33.88 206 GLU A CA 1
ATOM 1609 C C . GLU A 1 206 ? -19.942 35.023 35.397 1.00 33.88 206 GLU A C 1
ATOM 1611 O O . GLU A 1 206 ? -20.781 34.659 36.212 1.00 33.88 206 GLU A O 1
ATOM 1616 N N . LEU A 1 207 ? -18.957 35.907 35.643 1.00 34.56 207 LEU A N 1
ATOM 1617 C CA . LEU A 1 207 ? -18.846 37.044 36.594 1.00 34.56 207 LEU A CA 1
ATOM 1618 C C . LEU A 1 207 ? -19.401 36.943 38.039 1.00 34.56 207 LEU A C 1
ATOM 1620 O O . LEU A 1 207 ? -20.605 36.833 38.223 1.00 34.56 207 LEU A O 1
ATOM 1624 N N . ASP A 1 208 ? -18.553 37.216 39.050 1.00 27.52 208 ASP A N 1
ATOM 1625 C CA . ASP A 1 208 ? -18.620 38.462 39.857 1.00 27.52 208 ASP A CA 1
ATOM 1626 C C . ASP A 1 208 ? -17.363 38.667 40.744 1.00 27.52 208 ASP A C 1
ATOM 1628 O O . ASP A 1 208 ? -16.649 37.729 41.095 1.00 27.52 208 ASP A O 1
ATOM 1632 N N . VAL A 1 209 ? -17.087 39.932 41.057 1.00 36.03 209 VAL A N 1
ATOM 1633 C CA . VAL A 1 209 ? -15.947 40.515 41.777 1.00 36.03 209 VAL A CA 1
ATOM 1634 C C . VAL A 1 209 ? -16.173 40.496 43.295 1.00 36.03 209 VAL A C 1
ATOM 1636 O O . VAL A 1 209 ? -17.267 40.811 43.745 1.00 36.03 209 VAL A O 1
ATOM 1639 N N . THR A 1 210 ? -15.131 40.248 44.103 1.00 28.41 210 THR A N 1
ATOM 1640 C CA . THR A 1 210 ? -14.727 41.101 45.254 1.00 28.41 210 THR A CA 1
ATOM 1641 C C . THR A 1 210 ? -13.455 40.592 45.944 1.00 28.41 210 THR A C 1
ATOM 1643 O O . THR A 1 210 ? -13.203 39.396 46.043 1.00 28.41 210 THR A O 1
ATOM 1646 N N . ALA A 1 211 ? -12.632 41.554 46.365 1.00 33.34 211 ALA A N 1
ATOM 1647 C CA . ALA A 1 211 ? -11.381 41.402 47.099 1.00 33.34 211 ALA A CA 1
ATOM 1648 C C . ALA A 1 211 ? -11.615 41.084 48.588 1.00 33.34 211 ALA A C 1
ATOM 1650 O O . ALA A 1 211 ? -12.605 41.570 49.129 1.00 33.34 211 ALA A O 1
ATOM 1651 N N . ASP A 1 212 ? -10.704 40.347 49.240 1.00 29.39 212 ASP A N 1
ATOM 1652 C CA . ASP A 1 212 ? -9.858 40.870 50.335 1.00 29.39 212 ASP A CA 1
ATOM 1653 C C . ASP A 1 212 ? -8.871 39.815 50.906 1.00 29.39 212 ASP A C 1
ATOM 1655 O O . ASP A 1 212 ? -9.180 38.630 50.997 1.00 29.39 212 ASP A O 1
ATOM 1659 N N . ASP A 1 213 ? -7.683 40.327 51.234 1.00 30.16 213 ASP A N 1
ATOM 1660 C CA . ASP A 1 213 ? -6.558 39.929 52.097 1.00 30.16 213 ASP A CA 1
ATOM 1661 C C . ASP A 1 213 ? -6.175 38.480 52.492 1.00 30.16 213 ASP A C 1
ATOM 1663 O O . ASP A 1 213 ? -6.944 37.687 53.030 1.00 30.16 213 ASP A O 1
ATOM 1667 N N . GLY A 1 214 ? -4.846 38.253 52.463 1.00 28.39 214 GLY A N 1
ATOM 1668 C CA . GLY A 1 214 ? -4.155 37.700 53.639 1.00 28.39 214 GLY A CA 1
ATOM 1669 C C . GLY A 1 214 ? -3.335 36.408 53.503 1.00 28.39 214 GLY A C 1
ATOM 1670 O O . GLY A 1 214 ? -3.710 35.383 54.051 1.00 28.39 214 GLY A O 1
ATOM 1671 N N . ASN A 1 215 ? -2.144 36.508 52.899 1.00 26.98 215 ASN A N 1
ATOM 1672 C CA . ASN A 1 215 ? -0.877 35.888 53.340 1.00 26.98 215 ASN A CA 1
ATOM 1673 C C . ASN A 1 215 ? -0.837 34.382 53.722 1.00 26.98 215 ASN A C 1
ATOM 1675 O O . ASN A 1 215 ? -1.193 34.010 54.834 1.00 26.98 215 ASN A O 1
ATOM 1679 N N . THR A 1 216 ? -0.194 33.548 52.891 1.00 30.83 216 THR A N 1
ATOM 1680 C CA . THR A 1 216 ? 0.818 32.562 53.339 1.00 30.83 216 THR A CA 1
ATOM 1681 C C . THR A 1 216 ? 1.667 32.103 52.153 1.00 30.83 216 THR A C 1
ATOM 1683 O O . THR A 1 216 ? 1.187 31.517 51.187 1.00 30.83 216 THR A O 1
ATOM 1686 N N . THR A 1 217 ? 2.962 32.376 52.272 1.00 36.25 217 THR A N 1
ATOM 1687 C CA . THR A 1 217 ? 4.073 31.827 51.500 1.00 36.25 217 THR A CA 1
ATOM 1688 C C . THR A 1 217 ? 3.981 30.310 51.342 1.00 36.25 217 THR A C 1
ATOM 1690 O O . THR A 1 217 ? 4.235 29.573 52.289 1.00 36.25 217 THR A O 1
ATOM 1693 N N . GLN A 1 218 ? 3.732 29.850 50.118 1.00 28.31 218 GLN A N 1
ATOM 1694 C CA . GLN A 1 218 ? 4.315 28.628 49.568 1.00 28.31 218 GLN A CA 1
ATOM 1695 C C . GLN A 1 218 ? 4.328 28.764 48.045 1.00 28.31 218 GLN A C 1
ATOM 1697 O O . GLN A 1 218 ? 3.286 28.853 47.400 1.00 28.31 218 GLN A O 1
ATOM 1702 N N . ALA A 1 219 ? 5.534 28.866 47.486 1.00 32.06 219 ALA A N 1
ATOM 1703 C CA . ALA A 1 219 ? 5.756 28.881 46.051 1.00 32.06 219 ALA A CA 1
ATOM 1704 C C . ALA A 1 219 ? 5.138 27.613 45.436 1.00 32.06 219 ALA A C 1
ATOM 1706 O O . ALA A 1 219 ? 5.493 26.515 45.871 1.00 32.06 219 ALA A O 1
ATOM 1707 N N . PRO A 1 220 ? 4.238 27.716 44.445 1.00 33.22 220 PRO A N 1
ATOM 1708 C CA . PRO A 1 220 ? 3.908 26.556 43.650 1.00 33.22 220 PRO A CA 1
ATOM 1709 C C . PRO A 1 220 ? 5.143 26.266 42.804 1.00 33.22 220 PRO A C 1
ATOM 1711 O O . PRO A 1 220 ? 5.546 27.088 41.979 1.00 33.22 220 PRO A O 1
ATOM 1714 N N . GLU A 1 221 ? 5.765 25.110 43.031 1.00 35.25 221 GLU A N 1
ATOM 1715 C CA . GLU A 1 221 ? 6.653 24.501 42.052 1.00 35.25 221 GLU A CA 1
ATOM 1716 C C . GLU A 1 221 ? 5.853 24.380 40.751 1.00 35.25 221 GLU A C 1
ATOM 1718 O O . GLU A 1 221 ? 5.072 23.450 40.540 1.00 35.25 221 GLU A O 1
ATOM 1723 N N . GLN A 1 222 ? 6.001 25.385 39.888 1.00 34.59 222 GLN A N 1
ATOM 1724 C CA . GLN A 1 222 ? 5.668 25.283 38.486 1.00 34.59 222 GLN A CA 1
ATOM 1725 C C . GLN A 1 222 ? 6.586 24.199 37.939 1.00 34.59 222 GLN A C 1
ATOM 1727 O O . GLN A 1 222 ? 7.683 24.463 37.449 1.00 34.59 222 GLN A O 1
ATOM 1732 N N . PHE A 1 223 ? 6.110 22.958 37.977 1.00 31.98 223 PHE A N 1
ATOM 1733 C CA . PHE A 1 223 ? 6.459 22.004 36.949 1.00 31.98 223 PHE A CA 1
ATOM 1734 C C . PHE A 1 223 ? 5.935 22.596 35.644 1.00 31.98 223 PHE A C 1
ATOM 1736 O O . PHE A 1 223 ? 4.819 22.329 35.201 1.00 31.98 223 PHE A O 1
ATOM 1743 N N . SER A 1 224 ? 6.763 23.461 35.057 1.00 38.19 224 SER A N 1
ATOM 1744 C CA . SER A 1 224 ? 6.792 23.768 33.642 1.00 38.19 224 SER A CA 1
ATOM 1745 C C . SER A 1 224 ? 7.013 22.437 32.930 1.00 38.19 224 SER A C 1
ATOM 1747 O O . SER A 1 224 ? 8.118 22.050 32.552 1.00 38.19 224 SER A O 1
ATOM 1749 N N . SER A 1 225 ? 5.931 21.672 32.806 1.00 34.41 225 SER A N 1
ATOM 1750 C CA . SER A 1 225 ? 5.795 20.636 31.806 1.00 34.41 225 SER A CA 1
ATOM 1751 C C . SER A 1 225 ? 5.737 21.379 30.479 1.00 34.41 225 SER A C 1
ATOM 1753 O O . SER A 1 225 ? 4.675 21.607 29.911 1.00 34.41 225 SER A O 1
ATOM 1755 N N . CYS A 1 226 ? 6.898 21.846 30.015 1.00 31.80 226 CYS A N 1
ATOM 1756 C CA . CYS A 1 226 ? 7.089 22.124 28.610 1.00 31.80 226 CYS A CA 1
ATOM 1757 C C . CYS A 1 226 ? 6.815 20.790 27.911 1.00 31.80 226 CYS A C 1
ATOM 1759 O O . CYS A 1 226 ? 7.606 19.857 28.104 1.00 31.80 226 CYS A O 1
ATOM 1761 N N . PRO A 1 227 ? 5.746 20.646 27.102 1.00 36.12 227 PRO A N 1
ATOM 1762 C CA . PRO A 1 227 ? 5.721 19.560 26.145 1.00 36.12 227 PRO A CA 1
ATOM 1763 C C . PRO A 1 227 ? 6.975 19.764 25.302 1.00 36.12 227 PRO A C 1
ATOM 1765 O O . PRO A 1 227 ? 7.084 20.736 24.553 1.00 36.12 227 PRO A O 1
ATOM 1768 N N . LYS A 1 228 ? 7.990 18.915 25.503 1.00 43.03 228 LYS A N 1
ATOM 1769 C CA . LYS A 1 228 ? 9.193 18.913 24.676 1.00 43.03 228 LYS A CA 1
ATOM 1770 C C . LYS A 1 228 ? 8.755 18.411 23.306 1.00 43.03 228 LYS A C 1
ATOM 1772 O O . LYS A 1 228 ? 8.946 17.251 22.959 1.00 43.03 228 LYS A O 1
ATOM 1777 N N . THR A 1 229 ? 8.131 19.287 22.529 1.00 45.81 229 THR A N 1
ATOM 1778 C CA . THR A 1 229 ? 7.952 19.126 21.097 1.00 45.81 229 THR A CA 1
ATOM 1779 C C . THR A 1 229 ? 9.358 19.236 20.532 1.00 45.81 229 THR A C 1
ATOM 1781 O O . THR A 1 229 ? 9.853 20.331 20.264 1.00 45.81 229 THR A O 1
ATOM 1784 N N . VAL A 1 230 ? 10.067 18.105 20.487 1.00 56.81 230 VAL A N 1
ATOM 1785 C CA . VAL A 1 230 ? 11.425 18.037 19.949 1.00 56.81 230 VAL A CA 1
ATOM 1786 C C . VAL A 1 230 ? 11.303 18.289 18.454 1.00 56.81 230 VAL A C 1
ATOM 1788 O O . VAL A 1 230 ? 11.059 17.376 17.667 1.00 56.81 230 VAL A O 1
ATOM 1791 N N . GLN A 1 231 ? 11.383 19.560 18.066 1.00 62.72 231 GLN A N 1
ATOM 1792 C CA . GLN A 1 231 ? 11.455 19.925 16.663 1.00 62.72 231 GLN A CA 1
ATOM 1793 C C . GLN A 1 231 ? 12.747 19.331 16.081 1.00 62.72 231 GLN A C 1
ATOM 1795 O O . GLN A 1 231 ? 13.782 19.324 16.750 1.00 62.72 231 GLN A O 1
ATOM 1800 N N . PRO A 1 232 ? 12.716 18.790 14.859 1.00 70.81 232 PRO A N 1
ATOM 1801 C CA . PRO A 1 232 ? 13.933 18.410 14.164 1.00 70.81 232 PRO A CA 1
ATOM 1802 C C . PRO A 1 232 ? 14.867 19.618 14.039 1.00 70.81 232 PRO A C 1
ATOM 1804 O O . PRO A 1 232 ? 14.484 20.665 13.526 1.00 70.81 232 PRO A O 1
ATOM 1807 N N . ASN A 1 233 ? 16.102 19.455 14.500 1.00 83.00 233 ASN A N 1
ATOM 1808 C CA . ASN A 1 233 ? 17.154 20.472 14.466 1.00 83.00 233 ASN A CA 1
ATOM 1809 C C . ASN A 1 233 ? 18.141 20.265 13.305 1.00 83.00 233 ASN A C 1
ATOM 1811 O O . ASN A 1 233 ? 19.149 20.963 13.231 1.00 83.00 233 ASN A O 1
ATOM 1815 N N . LYS A 1 234 ? 17.876 19.295 12.424 1.00 85.06 234 LYS A N 1
ATOM 1816 C CA . LYS A 1 234 ? 18.723 18.926 11.288 1.00 85.06 234 LYS A CA 1
ATOM 1817 C C . LYS A 1 234 ? 17.873 18.747 10.037 1.00 85.06 234 LYS A C 1
ATOM 1819 O O . LYS A 1 234 ? 16.899 17.996 10.067 1.00 85.06 234 LYS A O 1
ATOM 1824 N N . LEU A 1 235 ? 18.292 19.365 8.937 1.00 84.75 235 LEU A N 1
ATOM 1825 C CA . LEU A 1 235 ? 17.781 19.089 7.596 1.00 84.75 235 LEU A CA 1
ATOM 1826 C C . LEU A 1 235 ? 18.932 18.653 6.693 1.00 84.75 235 LEU A C 1
ATOM 1828 O O . LEU A 1 235 ? 20.019 19.226 6.736 1.00 84.75 235 LEU A O 1
ATOM 1832 N N . VAL A 1 236 ? 18.684 17.619 5.891 1.00 86.69 236 VAL A N 1
ATOM 1833 C CA . VAL A 1 236 ? 19.619 17.134 4.874 1.00 86.69 236 VAL A CA 1
ATOM 1834 C C . VAL A 1 236 ? 18.952 17.303 3.521 1.00 86.69 236 VAL A C 1
ATOM 1836 O O . VAL A 1 236 ? 17.857 16.775 3.326 1.00 86.69 236 VAL A O 1
ATOM 1839 N N . PHE A 1 237 ? 19.604 18.007 2.603 1.00 84.31 237 PHE A N 1
ATOM 1840 C CA . PHE A 1 237 ? 19.107 18.213 1.244 1.00 84.31 237 PHE A CA 1
ATOM 1841 C C . PHE A 1 237 ? 20.225 18.021 0.217 1.00 84.31 237 PHE A C 1
ATOM 1843 O O . PHE A 1 237 ? 21.402 17.955 0.574 1.00 84.31 237 PHE A O 1
ATOM 1850 N N . PHE A 1 238 ? 19.837 17.883 -1.049 1.00 84.31 238 PHE A N 1
ATOM 1851 C CA . PHE A 1 238 ? 20.754 17.812 -2.181 1.00 84.31 238 PHE A CA 1
ATOM 1852 C C . PHE A 1 238 ? 20.537 19.048 -3.042 1.00 84.31 238 PHE A C 1
ATOM 1854 O O . PHE A 1 238 ? 19.390 19.367 -3.350 1.00 84.31 238 PHE A O 1
ATOM 1861 N N . ASP A 1 239 ? 21.605 19.757 -3.390 1.00 80.69 239 ASP A N 1
ATOM 1862 C CA . ASP A 1 239 ? 21.486 20.929 -4.255 1.00 80.69 239 ASP A CA 1
ATOM 1863 C C . ASP A 1 239 ? 21.324 20.544 -5.739 1.00 80.69 239 ASP A C 1
ATOM 1865 O O . ASP A 1 239 ? 21.313 19.369 -6.115 1.00 80.69 239 ASP A O 1
ATOM 1869 N N . LYS A 1 240 ? 21.241 21.555 -6.611 1.00 80.06 240 LYS A N 1
ATOM 1870 C CA . LYS A 1 240 ? 21.149 21.387 -8.074 1.00 80.06 240 LYS A CA 1
ATOM 1871 C C . LYS A 1 240 ? 22.305 20.594 -8.704 1.00 80.06 240 LYS A C 1
ATOM 1873 O O . LYS A 1 240 ? 22.158 20.099 -9.817 1.00 80.06 240 LYS A O 1
ATOM 1878 N N . SER A 1 241 ? 23.453 20.508 -8.033 1.00 80.25 241 SER A N 1
ATOM 1879 C CA . SER A 1 241 ? 24.619 19.733 -8.471 1.00 80.25 241 SER A CA 1
ATOM 1880 C C . SER A 1 241 ? 24.624 18.303 -7.916 1.00 80.25 241 SER A C 1
ATOM 1882 O O . SER A 1 241 ? 25.456 17.490 -8.319 1.00 80.25 241 SER A O 1
ATOM 1884 N N . GLY A 1 242 ? 23.669 17.974 -7.039 1.00 77.12 242 GLY A N 1
ATOM 1885 C CA . GLY A 1 242 ? 23.593 16.700 -6.333 1.00 77.12 242 GLY A CA 1
ATOM 1886 C C . GLY A 1 242 ? 24.509 16.629 -5.110 1.00 77.12 242 GLY A C 1
ATOM 1887 O O . GLY A 1 242 ? 24.699 15.540 -4.566 1.00 77.12 242 GLY A O 1
ATOM 1888 N N . GLU A 1 243 ? 25.078 17.753 -4.663 1.00 84.56 243 GLU A N 1
ATOM 1889 C CA . GLU A 1 243 ? 25.901 17.802 -3.456 1.00 84.56 243 GLU A CA 1
ATOM 1890 C C . GLU A 1 243 ? 25.014 17.744 -2.209 1.00 84.56 243 GLU A C 1
ATOM 1892 O O . GLU A 1 243 ? 23.964 18.384 -2.130 1.00 84.56 243 GLU A O 1
ATOM 1897 N N . ARG A 1 244 ? 25.427 16.932 -1.232 1.00 84.94 244 ARG A N 1
ATOM 1898 C CA . ARG A 1 244 ? 24.688 16.698 0.009 1.00 84.94 244 ARG A CA 1
ATOM 1899 C C . ARG A 1 244 ? 25.044 17.752 1.051 1.00 84.94 244 ARG A C 1
ATOM 1901 O O . ARG A 1 244 ? 26.167 17.767 1.547 1.00 84.94 244 ARG A O 1
ATOM 1908 N N . HIS A 1 245 ? 24.049 18.512 1.489 1.00 81.81 245 HIS A N 1
ATOM 1909 C CA . HIS A 1 245 ? 24.189 19.542 2.515 1.00 81.81 245 HIS A CA 1
ATOM 1910 C C . HIS A 1 245 ? 23.475 19.137 3.804 1.00 81.81 245 HIS A C 1
ATOM 1912 O O . HIS A 1 245 ? 22.368 18.596 3.774 1.00 81.81 245 HIS A O 1
ATOM 1918 N N . GLU A 1 246 ? 24.110 19.397 4.948 1.00 87.38 246 GLU A N 1
ATOM 1919 C CA . GLU A 1 246 ? 23.518 19.208 6.275 1.00 87.38 246 GLU A CA 1
ATOM 1920 C C . GLU A 1 246 ? 23.456 20.541 7.022 1.00 87.38 246 GLU A C 1
ATOM 1922 O O . GLU A 1 246 ? 24.484 21.107 7.403 1.00 87.38 246 GLU A O 1
ATOM 1927 N N . ILE A 1 247 ? 22.243 21.023 7.276 1.00 86.44 247 ILE A N 1
ATOM 1928 C CA . ILE A 1 247 ? 22.019 22.302 7.949 1.00 86.44 247 ILE A CA 1
ATOM 1929 C C . ILE A 1 247 ? 21.342 22.107 9.302 1.00 86.44 247 ILE A C 1
ATOM 1931 O O . ILE A 1 247 ? 20.513 21.213 9.500 1.00 86.44 247 ILE A O 1
ATOM 1935 N N . TYR A 1 248 ? 21.719 22.959 10.245 1.00 85.25 248 TYR A N 1
ATOM 1936 C CA . TYR A 1 248 ? 21.106 23.082 11.552 1.00 85.25 248 TYR A CA 1
ATOM 1937 C C . TYR A 1 248 ? 19.872 23.980 11.464 1.00 85.25 248 TYR A C 1
ATOM 1939 O O . TYR A 1 248 ? 19.923 25.077 10.909 1.00 85.25 248 TYR A O 1
ATOM 1947 N N . LEU A 1 249 ? 18.770 23.522 12.055 1.00 86.12 249 LEU A N 1
ATOM 1948 C CA . LEU A 1 249 ? 17.498 24.233 12.100 1.00 86.12 249 LEU A CA 1
ATOM 1949 C C . LEU A 1 249 ? 17.271 24.836 13.495 1.00 86.12 249 LEU A C 1
ATOM 1951 O O . LEU A 1 249 ? 16.935 24.105 14.437 1.00 86.12 249 LEU A O 1
ATOM 1955 N N . PRO A 1 250 ? 17.396 26.167 13.659 1.00 81.69 250 PRO A N 1
ATOM 1956 C CA . PRO A 1 250 ? 16.959 26.844 14.875 1.00 81.69 250 PRO A CA 1
ATOM 1957 C C . PRO A 1 250 ? 15.488 26.540 15.203 1.00 81.69 250 PRO A C 1
ATOM 1959 O O . PRO A 1 250 ? 14.674 26.314 14.301 1.00 81.69 250 PRO A O 1
ATOM 1962 N N . LYS A 1 251 ? 15.123 26.547 16.492 1.00 77.50 251 LYS A N 1
ATOM 1963 C CA . LYS A 1 251 ? 13.731 26.311 16.922 1.00 77.50 251 LYS A CA 1
ATOM 1964 C C . LYS A 1 251 ? 12.784 27.258 16.174 1.00 77.50 251 LYS A C 1
ATOM 1966 O O . LYS A 1 251 ? 13.075 28.441 16.034 1.00 77.50 251 LYS A O 1
ATOM 1971 N N . GLY A 1 252 ? 11.666 26.730 15.682 1.00 77.12 252 GLY A N 1
ATOM 1972 C CA . GLY A 1 252 ? 10.652 27.495 14.951 1.00 77.12 252 GLY A CA 1
ATOM 1973 C C . GLY A 1 252 ? 10.959 27.748 13.472 1.00 77.12 252 GLY A C 1
ATOM 1974 O O . GLY A 1 252 ? 10.129 28.333 12.786 1.00 77.12 252 GLY A O 1
ATOM 1975 N N . THR A 1 253 ? 12.102 27.293 12.946 1.00 81.56 253 THR A N 1
ATOM 1976 C CA . THR A 1 253 ? 12.479 27.531 11.535 1.00 81.56 253 THR A CA 1
ATOM 1977 C C . THR A 1 253 ? 12.213 26.352 10.601 1.00 81.56 253 THR A C 1
ATOM 1979 O O . THR A 1 253 ? 12.382 26.482 9.390 1.00 81.56 253 THR A O 1
ATOM 1982 N N . ILE A 1 254 ? 11.760 25.212 11.135 1.00 80.31 254 ILE A N 1
ATOM 1983 C CA . ILE A 1 254 ? 11.597 23.979 10.357 1.00 80.31 254 ILE A CA 1
ATOM 1984 C C . ILE A 1 254 ? 10.621 24.124 9.191 1.00 80.31 254 ILE A C 1
ATOM 1986 O O . ILE A 1 254 ? 10.944 23.689 8.092 1.00 80.31 254 ILE A O 1
ATOM 1990 N N . GLN A 1 255 ? 9.463 24.754 9.406 1.00 79.00 255 GLN A N 1
ATOM 1991 C CA . GLN A 1 255 ? 8.466 24.899 8.346 1.00 79.00 255 GLN A CA 1
ATOM 1992 C C . GLN A 1 255 ? 9.034 25.729 7.193 1.00 79.00 255 GLN A C 1
ATOM 1994 O O . GLN A 1 255 ? 9.013 25.285 6.054 1.00 79.00 255 GLN A O 1
ATOM 1999 N N . LYS A 1 256 ? 9.695 26.847 7.517 1.00 86.19 256 LYS A N 1
ATOM 2000 C CA . LYS A 1 256 ? 10.380 27.689 6.532 1.00 86.19 256 LYS A CA 1
ATOM 2001 C C . LYS A 1 256 ? 11.444 26.917 5.745 1.00 86.19 256 LYS A C 1
ATOM 2003 O O . LYS A 1 256 ? 11.551 27.091 4.540 1.00 86.19 256 LYS A O 1
ATOM 2008 N N . ALA A 1 257 ? 12.236 26.069 6.402 1.00 83.62 257 ALA A N 1
ATOM 2009 C CA . ALA A 1 257 ? 13.250 25.269 5.716 1.00 83.62 257 ALA A CA 1
ATOM 2010 C C . ALA A 1 257 ? 12.636 24.174 4.820 1.00 83.62 257 ALA A C 1
ATOM 2012 O O . ALA A 1 257 ? 13.178 23.873 3.760 1.00 83.62 257 ALA A O 1
ATOM 2013 N N . ILE A 1 258 ? 11.494 23.597 5.210 1.00 79.81 258 ILE A N 1
ATOM 2014 C CA . ILE A 1 258 ? 10.744 22.659 4.362 1.00 79.81 258 ILE A CA 1
ATOM 2015 C C . ILE A 1 258 ? 10.205 23.379 3.126 1.00 79.81 258 ILE A C 1
ATOM 2017 O O . ILE A 1 258 ? 10.387 22.873 2.021 1.00 79.81 258 ILE A O 1
ATOM 2021 N N . ASP A 1 259 ? 9.604 24.555 3.307 1.00 84.38 259 ASP A N 1
ATOM 2022 C CA . ASP A 1 259 ? 9.035 25.346 2.215 1.00 84.38 259 ASP A CA 1
ATOM 2023 C C . ASP A 1 259 ? 10.135 25.738 1.212 1.00 84.38 259 ASP A C 1
ATOM 2025 O O . ASP A 1 259 ? 10.020 25.452 0.023 1.00 84.38 259 ASP A O 1
ATOM 2029 N N . LEU A 1 260 ? 11.281 26.240 1.695 1.00 85.06 260 LEU A N 1
ATOM 2030 C CA . LEU A 1 260 ? 12.441 26.556 0.849 1.00 85.06 260 LEU A CA 1
ATOM 2031 C C . LEU A 1 260 ? 13.011 25.330 0.121 1.00 85.06 260 LEU A C 1
ATOM 2033 O O . LEU A 1 260 ? 13.484 25.451 -1.007 1.00 85.06 260 LEU A O 1
ATOM 2037 N N . SER A 1 261 ? 12.967 24.146 0.741 1.00 81.69 261 SER A N 1
ATOM 2038 C CA . SER A 1 261 ? 13.413 22.914 0.083 1.00 81.69 261 SER A CA 1
ATOM 2039 C C . SER A 1 261 ? 12.450 22.451 -1.005 1.00 81.69 261 SER A C 1
ATOM 2041 O O . SER A 1 261 ? 12.899 21.830 -1.964 1.00 81.69 261 SER A O 1
ATOM 2043 N N . GLN A 1 262 ? 11.150 22.702 -0.847 1.00 81.56 262 GLN A N 1
ATOM 2044 C CA . GLN A 1 262 ? 10.131 22.386 -1.851 1.00 81.56 262 GLN A CA 1
ATOM 2045 C C . GLN A 1 262 ? 10.139 23.386 -3.010 1.00 81.56 262 GLN A C 1
ATOM 2047 O O . GLN A 1 262 ? 9.884 22.999 -4.145 1.00 81.56 262 GLN A O 1
ATOM 2052 N N . GLU A 1 263 ? 10.469 24.646 -2.729 1.00 84.88 263 GLU A N 1
ATOM 2053 C CA . GLU A 1 263 ? 10.653 25.710 -3.722 1.00 84.88 263 GLU A CA 1
ATOM 2054 C C . GLU A 1 263 ? 12.007 25.633 -4.452 1.00 84.88 263 GLU A C 1
ATOM 2056 O O . GLU A 1 263 ? 12.307 26.494 -5.276 1.00 84.88 263 GLU A O 1
ATOM 2061 N N . GLU A 1 264 ? 12.836 24.625 -4.149 1.00 83.94 264 GLU A N 1
ATOM 2062 C CA . GLU A 1 264 ? 14.197 24.456 -4.684 1.00 83.94 264 GLU A CA 1
ATOM 2063 C C . GLU A 1 264 ? 15.090 25.696 -4.476 1.00 83.94 264 GLU A C 1
ATOM 2065 O O . GLU A 1 264 ? 16.030 25.965 -5.230 1.00 83.94 264 GLU A O 1
ATOM 2070 N N . ASN A 1 265 ? 14.819 26.463 -3.417 1.00 85.31 265 ASN A N 1
ATOM 2071 C CA . ASN A 1 265 ? 15.543 27.682 -3.089 1.00 85.31 265 ASN A CA 1
ATOM 2072 C C . ASN A 1 265 ? 16.786 27.360 -2.243 1.00 85.31 265 ASN A C 1
ATOM 2074 O O . ASN A 1 265 ? 16.886 27.674 -1.052 1.00 85.31 265 ASN A O 1
ATOM 2078 N N . TRP A 1 266 ? 17.737 26.673 -2.880 1.00 83.06 266 TRP A N 1
ATOM 2079 C CA . TRP A 1 266 ? 18.960 26.165 -2.253 1.00 83.06 266 TRP A CA 1
ATOM 2080 C C . TRP A 1 266 ? 19.841 27.279 -1.679 1.00 83.06 266 TRP A C 1
ATOM 2082 O O . TRP A 1 266 ? 20.452 27.093 -0.628 1.00 83.06 266 TRP A O 1
ATOM 2092 N N . ASP A 1 267 ? 19.862 28.449 -2.321 1.00 84.06 267 ASP A N 1
ATOM 2093 C CA . ASP A 1 267 ? 20.663 29.598 -1.887 1.00 84.06 267 ASP A CA 1
ATOM 2094 C C . ASP A 1 267 ? 20.190 30.137 -0.527 1.00 84.06 267 ASP A C 1
ATOM 2096 O O . ASP A 1 267 ? 21.007 30.515 0.312 1.00 84.06 267 ASP A O 1
ATOM 2100 N N . GLU A 1 268 ? 18.878 30.133 -0.266 1.00 85.31 268 GLU A N 1
ATOM 2101 C CA . GLU A 1 268 ? 18.320 30.487 1.045 1.00 85.31 268 GLU A CA 1
ATOM 2102 C C . GLU A 1 268 ? 18.519 29.372 2.085 1.00 85.31 268 GLU A C 1
ATOM 2104 O O . GLU A 1 268 ? 18.723 29.665 3.265 1.00 85.31 268 GLU A O 1
ATOM 2109 N N . LEU A 1 269 ? 18.521 28.097 1.674 1.00 82.00 269 LEU A N 1
ATOM 2110 C CA . LEU A 1 269 ? 18.815 26.975 2.574 1.00 82.00 269 LEU A CA 1
ATOM 2111 C C . LEU A 1 269 ? 20.277 26.945 3.030 1.00 82.00 269 LEU A C 1
ATOM 2113 O O . LEU A 1 269 ? 20.549 26.630 4.187 1.00 82.00 269 LEU A O 1
ATOM 2117 N N . LEU A 1 270 ? 21.218 27.330 2.169 1.00 85.25 270 LEU A N 1
ATOM 2118 C CA . LEU A 1 270 ? 22.644 27.397 2.505 1.00 85.25 270 LEU A CA 1
ATOM 2119 C C . LEU A 1 270 ? 22.991 28.531 3.482 1.00 85.25 270 LEU A C 1
ATOM 2121 O O . LEU A 1 270 ? 24.077 28.531 4.059 1.00 85.25 270 LEU A O 1
ATOM 2125 N N . LYS A 1 271 ? 22.074 29.478 3.722 1.00 88.19 271 LYS A N 1
ATOM 2126 C CA . LYS A 1 271 ? 22.241 30.505 4.765 1.00 88.19 271 LYS A CA 1
ATOM 2127 C C . LYS A 1 271 ? 22.039 29.955 6.176 1.00 88.19 271 LYS A C 1
ATOM 2129 O O . LYS A 1 271 ? 22.409 30.625 7.143 1.00 88.19 271 LYS A O 1
ATOM 2134 N N . PHE A 1 272 ? 21.439 28.773 6.320 1.00 86.25 272 PHE A N 1
ATOM 2135 C CA . PHE A 1 272 ? 21.319 28.133 7.623 1.00 86.25 272 PHE A CA 1
ATOM 2136 C C . PHE A 1 272 ? 22.691 27.651 8.119 1.00 86.25 272 PHE A C 1
ATOM 2138 O O . PHE A 1 272 ? 23.541 27.261 7.317 1.00 86.25 272 PHE A O 1
ATOM 2145 N N . PRO A 1 273 ? 22.936 27.652 9.442 1.00 84.50 273 PRO A N 1
ATOM 2146 C CA . PRO A 1 273 ? 24.206 27.190 9.987 1.00 84.50 273 PRO A CA 1
ATOM 2147 C C . PRO A 1 273 ? 24.473 25.729 9.619 1.00 84.50 273 PRO A C 1
ATOM 2149 O O . PRO A 1 273 ? 23.558 24.911 9.628 1.00 84.50 273 PRO A O 1
ATOM 2152 N N . LEU A 1 274 ? 25.733 25.372 9.370 1.00 84.19 274 LEU A N 1
ATOM 2153 C CA . LEU A 1 274 ? 26.120 23.975 9.163 1.00 84.19 274 LEU A CA 1
ATOM 2154 C C . LEU A 1 274 ? 25.859 23.142 10.421 1.00 84.19 274 LEU A C 1
ATOM 2156 O O . LEU A 1 274 ? 26.238 23.529 11.535 1.00 84.19 274 LEU A O 1
ATOM 2160 N N . TYR A 1 275 ? 25.264 21.970 10.219 1.00 78.38 275 TYR A N 1
ATOM 2161 C CA . TYR A 1 275 ? 25.074 21.003 11.289 1.00 78.38 275 TYR A CA 1
ATOM 2162 C C . TYR A 1 275 ? 26.423 20.371 11.673 1.00 78.38 275 TYR A C 1
ATOM 2164 O O . TYR A 1 275 ? 27.109 19.793 10.836 1.00 78.38 275 TYR A O 1
ATOM 2172 N N . LYS A 1 276 ? 26.815 20.487 12.944 1.00 77.62 276 LYS A N 1
ATOM 2173 C CA . LYS A 1 276 ? 28.026 19.887 13.540 1.00 77.62 276 LYS A CA 1
ATOM 2174 C C . LYS A 1 276 ? 27.666 19.130 14.822 1.00 77.62 276 LYS A C 1
ATOM 2176 O O . LYS A 1 276 ? 28.203 19.430 15.885 1.00 77.62 276 LYS A O 1
ATOM 2181 N N . ASP A 1 277 ? 26.674 18.244 14.736 1.00 65.75 277 ASP A N 1
ATOM 2182 C CA . ASP A 1 277 ? 26.154 17.462 15.870 1.00 65.75 277 ASP A CA 1
ATOM 2183 C C . ASP A 1 277 ? 25.643 18.314 17.047 1.00 65.75 277 ASP A C 1
ATOM 2185 O O . ASP A 1 277 ? 25.682 17.906 18.208 1.00 65.75 277 ASP A O 1
ATOM 2189 N N . GLN A 1 278 ? 25.128 19.518 16.765 1.00 67.88 278 GLN A N 1
ATOM 2190 C CA . GLN A 1 278 ? 24.573 20.376 17.809 1.00 67.88 278 GLN A CA 1
ATOM 2191 C C . GLN A 1 278 ? 23.142 19.943 18.163 1.00 67.88 278 GLN A C 1
ATOM 2193 O O . GLN A 1 278 ? 22.262 19.893 17.303 1.00 67.88 278 GLN A O 1
ATOM 2198 N N . GLY A 1 279 ? 22.885 19.673 19.445 1.00 62.19 279 GLY A N 1
ATOM 2199 C CA . GLY A 1 279 ? 21.535 19.611 20.013 1.00 62.19 279 GLY A CA 1
ATOM 2200 C C . GLY A 1 279 ? 20.971 21.012 20.269 1.00 62.19 279 GLY A C 1
ATOM 2201 O O . GLY A 1 279 ? 21.723 21.989 20.321 1.00 62.19 279 GLY A O 1
ATOM 2202 N N . TYR A 1 280 ? 19.655 21.134 20.463 1.00 61.47 280 TYR A N 1
ATOM 2203 C CA . TYR A 1 280 ? 19.137 22.353 21.084 1.00 61.47 280 TYR A CA 1
ATOM 2204 C C . TYR A 1 280 ? 19.761 22.482 22.471 1.00 61.47 280 TYR A C 1
ATOM 2206 O O . TYR A 1 280 ? 19.646 21.558 23.271 1.00 61.47 280 TYR A O 1
ATOM 2214 N N . LYS A 1 281 ? 20.413 23.613 22.755 1.00 57.50 281 LYS A N 1
ATOM 2215 C CA . LYS A 1 281 ? 20.755 23.954 24.136 1.00 57.50 281 LYS A CA 1
ATOM 2216 C C . LYS A 1 281 ? 19.436 24.041 24.908 1.00 57.50 281 LYS A C 1
ATOM 2218 O O . LYS A 1 281 ? 18.490 24.680 24.427 1.00 57.50 281 LYS A O 1
ATOM 2223 N N . ASP A 1 282 ? 19.344 23.300 26.007 1.00 50.75 282 ASP A N 1
ATOM 2224 C CA . ASP A 1 282 ? 18.193 23.364 26.899 1.00 50.75 282 ASP A CA 1
ATOM 2225 C C . ASP A 1 282 ? 17.987 24.818 27.346 1.00 50.75 282 ASP A C 1
ATOM 2227 O O . ASP A 1 282 ? 18.934 25.603 27.411 1.00 50.75 282 ASP A O 1
ATOM 2231 N N . CYS A 1 283 ? 16.724 25.196 27.525 1.00 43.19 283 CYS A N 1
ATOM 2232 C CA . CYS A 1 283 ? 16.363 26.519 28.010 1.00 43.19 283 CYS A CA 1
ATOM 2233 C C . CYS A 1 283 ? 16.845 26.649 29.465 1.00 43.19 283 CYS A C 1
ATOM 2235 O O . CYS A 1 283 ? 16.515 25.767 30.258 1.00 43.19 283 CYS A O 1
ATOM 2237 N N . ASP A 1 284 ? 17.595 27.708 29.782 1.00 36.91 284 ASP A N 1
ATOM 2238 C CA . ASP A 1 284 ? 17.712 28.211 31.159 1.00 36.91 284 ASP A CA 1
ATOM 2239 C C . ASP A 1 284 ? 16.345 28.718 31.653 1.00 36.91 284 ASP A C 1
ATOM 2241 O O . ASP A 1 284 ? 15.585 29.274 30.816 1.00 36.91 284 ASP A O 1
#

Radius of gyration: 26.86 Å; chains: 1; bounding box: 59×66×80 Å